Protein AF-A0A946YE45-F1 (afdb_monomer_lite)

Sequence (211 aa):
MSVSPLASMDYSRYFTLLREGLPVPAVFLVRDIVGNTLAESTGEGAAAADVCGSVCLNCPKTTAPGDRTLQVGEGADRICYSAPIYSNADEFTGTLSVVITSELASVAGPSVGQIERLLGSIVNLVEKELRLTVELDAVARELAGRYEELNLVYENSEDGISKDADCETHNRLVADYVDYLGVDMVAIVFPEQDRIFCATGDDDPIEEPYE

Foldseek 3Di:
DDDQLVLPDDCPVLVVLLLVLWPAWKKKFKAWLVGDTSDIDTHPPDDPDPPCPPQVVPFDNDPDQPPQDWTWGDDPFKIKTKGFAAEPVSHTTTIIIIMHTPVCCPPDGDDPVSSSVSRSVSSVVVNVVNVVVVVVVVVVVVVVVVVVVVVVVVVCVVVDPPVVVVLVVLLVVQVVCCVVVVHQKDKDDDPVVRDIHMDGDDDDDDDDDDD

Structure (mmCIF, N/CA/C/O backbone):
data_AF-A0A946YE45-F1
#
_entry.id   AF-A0A946YE45-F1
#
loop_
_atom_site.group_PDB
_atom_site.id
_atom_site.type_symbol
_atom_site.label_atom_id
_atom_site.label_alt_id
_atom_site.label_comp_id
_atom_site.label_asym_id
_atom_site.label_entity_id
_atom_site.label_seq_id
_atom_site.pdbx_PDB_ins_code
_atom_site.Cartn_x
_atom_site.Cartn_y
_atom_site.Cartn_z
_atom_site.occupancy
_atom_site.B_iso_or_equiv
_atom_site.auth_seq_id
_atom_site.auth_comp_id
_atom_site.auth_asym_id
_atom_site.auth_atom_id
_atom_site.pdbx_PDB_model_num
ATOM 1 N N . MET A 1 1 ? 15.682 14.665 4.499 1.00 43.53 1 MET A N 1
ATOM 2 C CA . MET A 1 1 ? 14.589 13.988 5.227 1.00 43.53 1 MET A CA 1
ATOM 3 C C . MET A 1 1 ? 13.940 13.054 4.225 1.00 43.53 1 MET A C 1
ATOM 5 O O . MET A 1 1 ? 13.502 13.558 3.199 1.00 43.53 1 MET A O 1
ATOM 9 N N . SER A 1 2 ? 13.999 11.733 4.421 1.00 52.25 2 SER A N 1
ATOM 10 C CA . SER A 1 2 ? 13.285 10.817 3.527 1.00 52.25 2 SER A CA 1
ATOM 11 C C . SER A 1 2 ? 11.787 11.009 3.750 1.00 52.25 2 SER A C 1
ATOM 13 O O . SER A 1 2 ? 11.315 11.039 4.886 1.00 52.25 2 SER A O 1
ATOM 15 N N . VAL A 1 3 ? 11.053 11.232 2.666 1.00 68.88 3 VAL A N 1
ATOM 16 C CA . VAL A 1 3 ? 9.592 11.245 2.701 1.00 68.88 3 VAL A CA 1
ATOM 17 C C . VAL A 1 3 ? 9.154 9.800 2.927 1.00 68.88 3 VAL A C 1
ATOM 19 O O . VAL A 1 3 ? 9.667 8.902 2.260 1.00 68.88 3 VAL A O 1
ATOM 22 N N . SER A 1 4 ? 8.267 9.560 3.897 1.00 78.88 4 SER A N 1
ATOM 23 C CA . SER A 1 4 ? 7.724 8.217 4.126 1.00 78.88 4 SER A CA 1
ATOM 24 C C . SER A 1 4 ? 7.060 7.718 2.835 1.00 78.88 4 SER A C 1
ATOM 26 O O . SER A 1 4 ? 6.251 8.461 2.277 1.00 78.88 4 SER A O 1
ATOM 28 N N . PRO A 1 5 ? 7.345 6.494 2.353 1.00 83.56 5 PRO A N 1
ATOM 29 C CA . PRO A 1 5 ? 6.741 5.974 1.121 1.00 83.56 5 PRO A CA 1
ATOM 30 C C . PRO A 1 5 ? 5.218 5.801 1.245 1.00 83.56 5 PRO A C 1
ATOM 32 O O . PRO A 1 5 ? 4.512 5.756 0.247 1.00 83.56 5 PRO A O 1
ATOM 35 N N . LEU A 1 6 ? 4.692 5.783 2.472 1.00 88.50 6 LEU A N 1
ATOM 36 C CA . LEU A 1 6 ? 3.259 5.825 2.747 1.00 88.50 6 LEU A CA 1
ATOM 37 C C . LEU A 1 6 ? 2.629 7.197 2.449 1.00 88.50 6 LEU A C 1
ATOM 39 O O . LEU A 1 6 ? 1.424 7.280 2.233 1.00 88.50 6 LEU A O 1
ATOM 43 N N . ALA A 1 7 ? 3.394 8.288 2.452 1.00 88.62 7 ALA A N 1
ATOM 44 C CA . ALA A 1 7 ? 2.839 9.636 2.310 1.00 88.62 7 ALA A CA 1
ATOM 45 C C . ALA A 1 7 ? 2.326 9.942 0.891 1.00 88.62 7 ALA A C 1
ATOM 47 O O . ALA A 1 7 ? 1.519 10.851 0.724 1.00 88.62 7 ALA A O 1
ATOM 48 N N . SER A 1 8 ? 2.788 9.209 -0.126 1.00 86.50 8 SER A N 1
ATOM 49 C CA . SER A 1 8 ? 2.377 9.391 -1.524 1.00 86.50 8 SER A CA 1
ATOM 50 C C . SER A 1 8 ? 1.148 8.568 -1.925 1.00 86.50 8 SER A C 1
ATOM 52 O O . SER A 1 8 ? 0.668 8.723 -3.046 1.00 86.50 8 SER A O 1
ATOM 54 N N . MET A 1 9 ? 0.639 7.696 -1.049 1.00 90.25 9 MET A N 1
ATOM 55 C CA . MET A 1 9 ? -0.487 6.808 -1.358 1.00 90.25 9 MET A CA 1
ATOM 56 C C . MET A 1 9 ? -1.851 7.480 -1.153 1.00 90.25 9 MET A C 1
ATOM 58 O O . MET A 1 9 ? -2.039 8.267 -0.225 1.00 90.25 9 MET A O 1
ATOM 62 N N . ASP A 1 10 ? -2.835 7.103 -1.975 1.00 92.00 10 ASP A N 1
ATOM 63 C CA . ASP A 1 10 ? -4.242 7.466 -1.769 1.00 92.00 10 ASP A CA 1
ATOM 64 C C . ASP A 1 10 ? -4.961 6.395 -0.935 1.00 92.00 10 ASP A C 1
ATOM 66 O O . ASP A 1 10 ? -5.201 5.270 -1.378 1.00 92.00 10 ASP A O 1
ATOM 70 N N . TYR A 1 11 ? -5.357 6.768 0.282 1.00 93.44 11 TYR A N 1
ATOM 71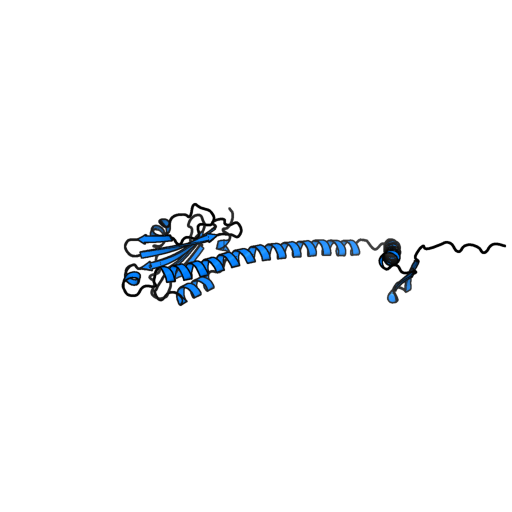 C CA . TYR A 1 11 ? -6.002 5.860 1.230 1.00 93.44 11 TYR A CA 1
ATOM 72 C C . TYR A 1 11 ? -7.518 5.747 1.082 1.00 93.44 11 TYR A C 1
ATOM 74 O O . TYR A 1 11 ? -8.144 4.924 1.756 1.00 93.44 11 TYR A O 1
ATOM 82 N N . SER A 1 12 ? -8.127 6.531 0.190 1.00 92.00 12 SER A N 1
ATOM 83 C CA . SER A 1 12 ? -9.585 6.640 0.076 1.00 92.00 12 SER A CA 1
ATOM 84 C C . SER A 1 12 ? -10.253 5.284 -0.164 1.00 92.00 12 SER A C 1
ATOM 86 O O . SER A 1 12 ? -11.267 4.963 0.454 1.00 92.00 12 SER A O 1
ATOM 88 N N . ARG A 1 13 ? -9.658 4.443 -1.018 1.00 93.56 13 ARG A N 1
ATOM 89 C CA . ARG A 1 13 ? -10.186 3.106 -1.340 1.00 93.56 13 ARG A CA 1
ATOM 90 C C . ARG A 1 13 ? -10.103 2.150 -0.152 1.00 93.56 13 ARG A C 1
ATOM 92 O O . ARG A 1 13 ? -11.052 1.416 0.110 1.00 93.56 13 ARG A O 1
ATOM 99 N N . TYR A 1 14 ? -8.999 2.188 0.587 1.00 94.19 14 TYR A N 1
ATOM 100 C CA . TYR A 1 14 ? -8.785 1.346 1.763 1.00 94.19 14 TYR A CA 1
ATOM 101 C C . TYR A 1 14 ? -9.732 1.707 2.902 1.00 94.19 14 TYR A C 1
ATOM 103 O O . TYR A 1 14 ? -10.305 0.822 3.535 1.00 94.19 14 TYR A O 1
ATOM 111 N N . PHE A 1 15 ? -9.961 3.002 3.119 1.00 93.00 15 PHE A N 1
ATOM 112 C CA . PHE A 1 15 ? -10.927 3.472 4.105 1.00 93.00 15 PHE A CA 1
ATOM 113 C C . PHE A 1 15 ? -12.366 3.118 3.731 1.00 93.00 15 PHE A C 1
ATOM 115 O O . PHE A 1 15 ? -13.136 2.748 4.614 1.00 93.00 15 PHE A O 1
ATOM 122 N N . THR A 1 16 ? -12.725 3.144 2.444 1.00 92.31 16 THR A N 1
ATOM 123 C CA . THR A 1 16 ? -14.031 2.645 1.986 1.00 92.31 16 THR A CA 1
ATOM 124 C C . THR A 1 16 ? -14.196 1.155 2.287 1.00 92.31 16 THR A C 1
ATOM 126 O O . THR A 1 16 ? -15.195 0.773 2.888 1.00 92.31 16 THR A O 1
ATOM 129 N N . LEU A 1 17 ? -13.195 0.323 1.975 1.00 93.00 17 LEU A N 1
ATOM 130 C CA . LEU A 1 17 ? -13.235 -1.114 2.280 1.00 93.00 17 LEU A CA 1
ATOM 131 C C . LEU A 1 17 ? -13.320 -1.396 3.788 1.00 93.00 17 LEU A C 1
ATOM 133 O O . LEU A 1 17 ? -14.067 -2.279 4.209 1.00 93.00 17 LEU A O 1
ATOM 137 N N . LEU A 1 18 ? -12.584 -0.640 4.611 1.00 91.38 18 LEU A N 1
ATOM 138 C CA . LEU A 1 18 ? -12.682 -0.732 6.070 1.00 91.38 18 LEU A CA 1
ATOM 139 C C . LEU A 1 18 ? -14.080 -0.358 6.563 1.00 91.38 18 LEU A C 1
ATOM 141 O O . LEU A 1 18 ? -14.639 -1.060 7.404 1.00 91.38 18 LEU A O 1
ATOM 145 N N . ARG A 1 19 ? -14.651 0.726 6.032 1.00 89.44 19 ARG A N 1
ATOM 146 C CA . ARG A 1 19 ? -15.981 1.214 6.406 1.00 89.44 19 ARG A CA 1
ATOM 147 C C . ARG A 1 19 ? -17.077 0.216 6.049 1.00 89.44 19 ARG A C 1
ATOM 149 O O . ARG A 1 19 ? -17.952 -0.026 6.867 1.00 89.44 19 ARG A O 1
ATOM 156 N N . GLU A 1 20 ? -17.024 -0.368 4.857 1.00 89.62 20 GLU A N 1
ATOM 157 C CA . GLU A 1 20 ? -18.005 -1.363 4.408 1.00 89.62 20 GLU A CA 1
ATOM 158 C C . GLU A 1 20 ? -17.845 -2.709 5.131 1.00 89.62 20 GLU A C 1
ATOM 160 O O . GLU A 1 20 ? -18.824 -3.420 5.354 1.00 89.62 20 GLU A O 1
ATOM 165 N N . GLY A 1 21 ? -16.617 -3.066 5.517 1.00 86.88 21 GLY A N 1
ATOM 166 C CA . GLY A 1 21 ? -16.315 -4.327 6.195 1.00 86.88 21 GLY A CA 1
ATOM 167 C C . GLY A 1 21 ? -16.577 -4.333 7.705 1.00 86.88 21 GLY A C 1
ATOM 168 O O . GLY A 1 21 ? -16.607 -5.413 8.309 1.00 86.88 21 GLY A O 1
ATOM 169 N N . LEU A 1 22 ? -16.757 -3.161 8.326 1.00 85.38 22 LEU A N 1
ATOM 170 C CA . LEU A 1 22 ? -16.987 -3.017 9.764 1.00 85.38 22 LEU A CA 1
ATOM 171 C C . LEU A 1 22 ? -18.443 -2.625 10.058 1.00 85.38 22 LEU A C 1
ATOM 173 O O . LEU A 1 22 ? -18.904 -1.583 9.606 1.00 85.38 22 LEU A O 1
ATOM 177 N N . PRO A 1 23 ? -19.167 -3.399 10.886 1.00 79.38 23 PRO A N 1
ATOM 178 C CA . PRO A 1 23 ? -20.566 -3.129 11.215 1.00 79.38 23 PRO A CA 1
ATOM 179 C C . PRO A 1 23 ? -20.745 -2.027 12.277 1.00 79.38 23 PRO A C 1
ATOM 181 O O . PRO A 1 23 ? -21.822 -1.903 12.854 1.00 79.38 23 PRO A O 1
ATOM 184 N N . VAL A 1 24 ? -19.695 -1.260 12.588 1.00 82.69 24 VAL A N 1
ATOM 185 C CA . VAL A 1 24 ? -19.693 -0.244 13.648 1.00 82.69 24 VAL A CA 1
ATOM 186 C C . VAL A 1 24 ? -18.993 1.033 13.182 1.00 82.69 24 VAL A C 1
ATOM 188 O O . VAL A 1 24 ? -18.007 0.950 12.444 1.00 82.69 24 VAL A O 1
ATOM 191 N N . PRO A 1 25 ? -19.445 2.212 13.646 1.00 84.50 25 PRO A N 1
ATOM 192 C CA . PRO A 1 25 ? -18.715 3.456 13.458 1.00 84.50 25 PRO A CA 1
ATOM 193 C C . PRO A 1 25 ? -17.287 3.353 14.003 1.00 84.50 25 PRO A C 1
ATOM 195 O O . PRO A 1 25 ? -17.075 2.995 15.163 1.00 84.50 25 PRO A O 1
ATOM 198 N N . ALA A 1 26 ? -16.308 3.680 13.163 1.00 85.94 26 ALA A N 1
ATOM 199 C CA . ALA A 1 26 ? -14.893 3.602 13.496 1.00 85.94 26 ALA A CA 1
ATOM 200 C C . ALA A 1 26 ? -14.116 4.782 12.902 1.00 85.94 26 ALA A C 1
ATOM 202 O O . ALA A 1 26 ? -14.553 5.409 11.935 1.00 8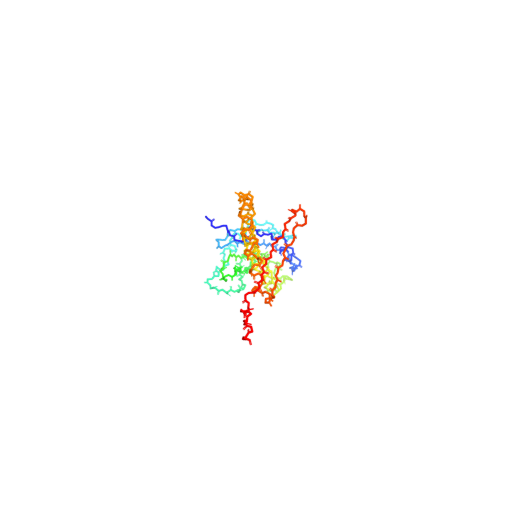5.94 26 ALA A O 1
ATOM 203 N N . VAL A 1 27 ? -12.956 5.072 13.482 1.00 88.38 27 VAL A N 1
ATOM 204 C CA . VAL A 1 27 ? -11.962 5.997 12.925 1.00 88.38 27 VAL A CA 1
ATOM 205 C C . VAL A 1 27 ? -10.816 5.180 12.345 1.00 88.38 27 VAL A C 1
ATOM 207 O O . VAL A 1 27 ? -10.324 4.252 12.986 1.00 88.38 27 VAL A O 1
ATOM 210 N N . PHE A 1 28 ? -10.399 5.522 11.134 1.00 90.00 28 PHE A N 1
ATOM 211 C CA . PHE A 1 28 ? -9.328 4.870 10.392 1.00 90.00 28 PHE A CA 1
ATOM 212 C C . PHE A 1 28 ? -8.136 5.805 10.292 1.00 90.00 28 PHE A C 1
ATOM 214 O O . PHE A 1 28 ? -8.301 6.981 9.972 1.00 90.00 28 PHE A O 1
ATOM 221 N N . LEU A 1 29 ? -6.942 5.287 10.558 1.00 89.75 29 LEU A N 1
ATOM 222 C CA . LEU A 1 29 ? -5.719 6.079 10.604 1.00 89.75 29 LEU A CA 1
ATOM 223 C C . LEU A 1 29 ? -4.574 5.341 9.941 1.00 89.75 29 LEU A C 1
ATOM 225 O O . LEU A 1 29 ? -4.377 4.154 10.187 1.00 89.75 29 LEU A O 1
ATOM 229 N N . VAL A 1 30 ? -3.767 6.076 9.189 1.00 90.75 30 VAL A N 1
ATOM 230 C CA . VAL A 1 30 ? -2.456 5.615 8.737 1.00 90.75 30 VAL A CA 1
ATOM 231 C C . VAL A 1 30 ? -1.397 6.511 9.338 1.00 90.75 30 VAL A C 1
ATOM 233 O O . VAL A 1 30 ? -1.504 7.737 9.271 1.00 90.75 30 VAL A O 1
ATOM 236 N N . ARG A 1 31 ? -0.377 5.901 9.939 1.00 88.50 31 ARG A N 1
ATOM 237 C CA . ARG A 1 31 ? 0.734 6.610 10.574 1.00 88.50 31 ARG A CA 1
ATOM 238 C C . ARG A 1 31 ? 2.073 6.150 10.036 1.00 88.50 31 ARG A C 1
ATOM 240 O O . ARG A 1 31 ? 2.230 4.977 9.704 1.00 88.50 31 ARG A O 1
ATOM 247 N N . ASP A 1 32 ? 3.030 7.068 9.987 1.00 87.56 32 ASP A N 1
ATOM 248 C CA . ASP A 1 32 ? 4.417 6.756 9.649 1.00 87.56 32 ASP A CA 1
ATOM 249 C C . ASP A 1 32 ? 5.160 6.052 10.803 1.00 87.56 32 ASP A C 1
ATOM 251 O O . ASP A 1 32 ? 4.628 5.850 11.898 1.00 87.56 32 ASP A O 1
ATOM 255 N N . ILE A 1 33 ? 6.422 5.696 10.555 1.00 84.25 33 ILE A N 1
ATOM 256 C CA . ILE A 1 33 ? 7.328 5.070 11.529 1.00 84.25 33 ILE A CA 1
ATOM 257 C C . ILE A 1 33 ? 7.562 5.909 12.801 1.00 84.25 33 ILE A C 1
ATOM 259 O O . ILE A 1 33 ? 7.853 5.369 13.872 1.00 84.25 33 ILE A O 1
ATOM 263 N N . VAL A 1 34 ? 7.438 7.235 12.704 1.00 81.12 34 VAL A N 1
ATOM 264 C CA . VAL A 1 34 ? 7.644 8.172 13.819 1.00 81.12 34 VAL A CA 1
ATOM 265 C C . VAL A 1 34 ? 6.360 8.323 14.645 1.00 81.12 34 VAL A C 1
ATOM 267 O O . VAL A 1 34 ? 6.425 8.625 15.839 1.00 81.12 34 VAL A O 1
ATOM 270 N N . GLY A 1 35 ? 5.209 8.015 14.045 1.00 77.44 35 GLY A N 1
ATOM 271 C CA . GLY A 1 35 ? 3.876 8.096 14.630 1.00 77.44 35 GLY A CA 1
ATOM 272 C C . GLY A 1 35 ? 3.046 9.275 14.120 1.00 77.44 35 GLY A C 1
ATOM 273 O O . GLY A 1 35 ? 1.978 9.522 14.678 1.00 77.44 35 GLY A O 1
ATOM 274 N N . ASN A 1 36 ? 3.500 9.995 13.089 1.00 83.25 36 ASN A N 1
ATOM 275 C CA . ASN A 1 36 ? 2.730 11.081 12.484 1.00 83.25 36 ASN A CA 1
ATOM 276 C C . ASN A 1 36 ? 1.574 10.511 11.667 1.00 83.25 36 ASN A C 1
ATOM 278 O O . ASN A 1 36 ? 1.762 9.566 10.901 1.00 83.25 36 ASN A O 1
ATOM 282 N N . THR A 1 37 ? 0.392 11.111 11.786 1.00 86.44 37 THR A N 1
ATOM 283 C CA . THR A 1 37 ? -0.764 10.762 10.954 1.00 86.44 37 THR A CA 1
ATOM 284 C C . THR A 1 37 ? -0.535 11.225 9.520 1.00 86.44 37 THR A C 1
ATOM 286 O O . THR A 1 37 ? -0.372 12.415 9.264 1.00 86.44 37 THR A O 1
ATOM 289 N N . LEU A 1 38 ? -0.531 10.270 8.593 1.00 88.44 38 LEU A N 1
ATOM 290 C CA . LEU A 1 38 ? -0.437 10.504 7.153 1.00 88.44 38 LEU A CA 1
ATOM 291 C C . LEU A 1 38 ? -1.821 10.606 6.510 1.00 88.44 38 LEU A C 1
ATOM 293 O O . LEU A 1 38 ? -2.009 11.374 5.573 1.00 88.44 38 LEU A O 1
ATOM 297 N N . ALA A 1 39 ? -2.787 9.839 7.019 1.00 89.38 39 ALA A N 1
ATOM 298 C CA . ALA A 1 39 ? -4.161 9.858 6.542 1.00 89.38 39 ALA A CA 1
ATOM 299 C C . ALA A 1 39 ? -5.139 9.496 7.661 1.00 89.38 39 ALA A C 1
ATOM 301 O O . ALA A 1 39 ? -4.836 8.665 8.520 1.00 89.38 39 ALA A O 1
ATOM 302 N N . GLU A 1 40 ? -6.323 10.099 7.618 1.00 89.38 40 GLU A N 1
ATOM 303 C CA . GLU A 1 40 ? -7.413 9.857 8.560 1.00 89.38 40 GLU A CA 1
ATOM 304 C C . GLU A 1 40 ? -8.749 9.812 7.818 1.00 89.38 40 GLU A C 1
ATOM 306 O O . GLU A 1 40 ? -8.989 10.584 6.888 1.00 89.38 40 GLU A O 1
ATOM 311 N N . SER A 1 41 ? -9.638 8.917 8.243 1.00 88.06 41 SER A N 1
ATOM 312 C CA . SER A 1 41 ? -11.032 8.928 7.821 1.00 88.06 41 SER A CA 1
ATOM 313 C C . SER A 1 41 ? -11.949 8.481 8.946 1.00 88.06 41 SER A C 1
ATOM 315 O O . SER A 1 41 ? -11.687 7.504 9.643 1.00 88.06 41 SER A O 1
ATOM 317 N N . THR A 1 42 ? -13.060 9.182 9.104 1.00 84.38 42 THR A N 1
ATOM 318 C CA . THR A 1 42 ? -14.124 8.848 10.046 1.00 84.38 42 THR A CA 1
ATOM 319 C C . THR A 1 42 ? -15.242 8.091 9.332 1.00 84.38 42 THR A C 1
ATOM 321 O O . THR A 1 42 ? -15.666 8.437 8.226 1.00 84.38 42 THR A O 1
ATOM 324 N N . GLY A 1 43 ? -15.709 7.005 9.946 1.00 72.38 43 GLY A N 1
ATOM 325 C CA . GLY A 1 43 ? -16.956 6.344 9.577 1.00 72.38 43 GLY A CA 1
ATOM 326 C C . GLY A 1 43 ? -18.165 7.197 9.962 1.00 72.38 43 GLY A C 1
ATOM 327 O O . GLY A 1 43 ? -18.098 8.002 10.893 1.00 72.38 43 GLY A O 1
ATOM 328 N N . GLU A 1 44 ? -19.280 7.027 9.254 1.00 66.06 44 GLU A N 1
ATOM 329 C CA . GLU A 1 44 ? -20.526 7.719 9.592 1.00 66.06 44 GLU A CA 1
ATOM 330 C C . GLU A 1 44 ? -20.946 7.404 11.035 1.00 66.06 44 GLU A C 1
ATOM 332 O O . GLU A 1 44 ? -20.961 6.249 11.458 1.00 66.06 44 GLU A O 1
ATOM 337 N N . GLY A 1 45 ? -21.246 8.448 11.813 1.00 56.50 45 GLY A N 1
ATOM 338 C CA . GLY A 1 45 ? -21.605 8.320 13.228 1.00 56.50 45 GLY A CA 1
ATOM 339 C C . GLY A 1 45 ? -20.422 8.163 14.192 1.00 56.50 45 GLY A C 1
ATOM 340 O O . GLY A 1 45 ? -20.642 8.146 15.402 1.00 56.50 45 GLY A O 1
ATOM 341 N N . ALA A 1 46 ? -19.177 8.095 13.706 1.00 61.22 46 ALA A N 1
ATOM 342 C CA . ALA A 1 46 ? -18.004 8.175 14.570 1.00 61.22 46 ALA A CA 1
ATOM 343 C C . ALA A 1 46 ? -17.760 9.640 14.953 1.00 61.22 46 ALA A C 1
ATOM 345 O O . ALA A 1 46 ? -17.705 10.519 14.090 1.00 61.22 46 ALA A O 1
ATOM 346 N N . ALA A 1 47 ? -17.592 9.922 16.246 1.00 58.78 47 ALA A N 1
ATOM 347 C CA . ALA A 1 47 ? -17.143 11.239 16.675 1.00 58.78 47 ALA A CA 1
ATOM 348 C C . ALA A 1 47 ? -15.728 11.475 16.121 1.00 58.78 47 ALA A C 1
ATOM 350 O O . ALA A 1 47 ? -14.787 10.790 16.528 1.00 58.78 47 ALA A O 1
ATOM 351 N N . ALA A 1 48 ? -15.592 12.425 15.187 1.00 51.28 48 ALA A N 1
ATOM 352 C CA . ALA A 1 48 ? -14.298 12.897 14.709 1.00 51.28 48 ALA A CA 1
ATOM 353 C C . ALA A 1 48 ? -13.512 13.398 15.915 1.00 51.28 48 ALA A C 1
ATOM 355 O O . ALA A 1 48 ? -13.982 14.266 16.652 1.00 51.28 48 ALA A O 1
ATOM 356 N N . ALA A 1 49 ? -12.375 12.775 16.185 1.00 46.81 49 ALA A N 1
ATOM 357 C CA . ALA A 1 49 ? -11.734 12.934 17.466 1.00 46.81 49 ALA A CA 1
ATOM 358 C C . ALA A 1 49 ? -10.301 13.402 17.294 1.00 46.81 49 ALA A C 1
ATOM 360 O O . ALA A 1 49 ? -9.433 12.640 16.880 1.00 46.81 49 ALA A O 1
ATOM 361 N N . ASP A 1 50 ? -10.078 14.604 17.808 1.00 47.62 50 ASP A N 1
ATOM 362 C CA . ASP A 1 50 ? -8.824 15.228 18.247 1.00 47.62 50 ASP A CA 1
ATOM 363 C C . ASP A 1 50 ? -8.057 14.386 19.315 1.00 47.62 50 ASP A C 1
ATOM 365 O O . ASP A 1 50 ? -7.382 14.903 20.197 1.00 47.62 50 ASP A O 1
ATOM 369 N N . VAL A 1 51 ? -8.234 13.055 19.328 1.00 48.84 51 VAL A N 1
ATOM 370 C CA . VAL A 1 51 ? -8.018 12.161 20.488 1.00 48.84 51 VAL A CA 1
ATOM 371 C C . VAL A 1 51 ? -7.245 10.885 20.122 1.00 48.84 51 VAL A C 1
ATOM 373 O O . VAL A 1 51 ? -6.947 10.065 20.988 1.00 48.84 51 VAL A O 1
ATOM 376 N N . CYS A 1 52 ? -6.838 10.691 18.867 1.00 50.50 52 CYS A N 1
ATOM 377 C CA . CYS A 1 52 ? -6.072 9.496 18.492 1.00 50.50 52 CYS A CA 1
ATOM 378 C C . CYS A 1 52 ? -4.576 9.542 18.829 1.00 50.50 52 CYS A C 1
ATOM 380 O O . CYS A 1 52 ? -3.864 8.577 18.566 1.00 50.50 52 CYS A O 1
ATOM 382 N N . GLY A 1 53 ? -4.103 10.607 19.481 1.00 52.91 53 GLY A N 1
ATOM 383 C CA . GLY A 1 53 ? -2.740 10.667 20.002 1.00 52.91 53 GLY A CA 1
ATOM 384 C C . GLY A 1 53 ? -2.478 9.589 21.059 1.00 52.91 53 GLY A C 1
ATOM 385 O O . GLY A 1 53 ? -1.645 8.718 20.857 1.00 52.91 53 GLY A O 1
ATOM 386 N N . SER A 1 54 ? -3.193 9.592 22.187 1.00 55.44 54 SER A N 1
ATOM 387 C CA . SER A 1 54 ? -2.772 8.832 23.380 1.00 55.44 54 SER A CA 1
ATOM 388 C C . SER A 1 54 ? -3.011 7.317 23.315 1.00 55.44 54 SER A C 1
ATOM 390 O O . SER A 1 54 ? -2.133 6.551 23.704 1.00 55.44 54 SER A O 1
ATOM 392 N N . VAL A 1 55 ? -4.162 6.858 22.810 1.00 56.91 55 VAL A N 1
ATOM 393 C CA . VAL A 1 55 ? -4.487 5.414 22.753 1.00 56.91 55 VAL A CA 1
ATOM 394 C C . VAL A 1 55 ? -3.626 4.706 21.708 1.00 56.91 55 VAL A C 1
ATOM 396 O O . VAL A 1 55 ? -3.111 3.613 21.935 1.00 56.91 55 VAL A O 1
ATOM 399 N N . CYS A 1 56 ? -3.416 5.360 20.570 1.00 58.31 56 CYS A N 1
ATOM 400 C CA . CYS A 1 56 ? -2.666 4.790 19.468 1.00 58.31 56 CYS A CA 1
ATOM 401 C C . CYS A 1 56 ? -1.140 4.908 19.677 1.00 58.31 56 CYS A C 1
ATOM 403 O O . CYS A 1 56 ? -0.398 4.151 19.050 1.00 58.31 56 CYS A O 1
ATOM 405 N N . LEU A 1 57 ? -0.656 5.821 20.537 1.00 57.66 57 LEU A N 1
ATOM 406 C CA . LEU A 1 57 ? 0.745 5.883 21.003 1.00 57.66 57 LEU A CA 1
ATOM 407 C C . LEU A 1 57 ? 1.120 4.700 21.909 1.00 57.66 57 LEU A C 1
ATOM 409 O O . LEU A 1 57 ? 2.288 4.325 21.959 1.00 57.66 57 LEU A O 1
ATOM 413 N N . ASN A 1 58 ? 0.137 4.109 22.595 1.00 55.19 58 ASN A N 1
ATOM 414 C CA . ASN A 1 58 ? 0.330 2.936 23.450 1.00 55.19 58 ASN A CA 1
ATOM 415 C C . ASN A 1 58 ? 0.308 1.608 22.674 1.00 55.19 58 ASN A C 1
ATOM 417 O O . ASN A 1 58 ? 0.511 0.555 23.276 1.00 55.19 58 ASN A O 1
ATOM 421 N N . CYS A 1 59 ? 0.069 1.629 21.357 1.00 55.66 59 CYS A N 1
ATOM 422 C CA . CYS A 1 59 ? 0.250 0.434 20.535 1.00 55.66 59 CYS A CA 1
ATOM 423 C C . CYS A 1 59 ? 1.756 0.118 20.458 1.00 55.66 59 CYS A C 1
ATOM 425 O O . CYS A 1 59 ? 2.534 1.017 20.118 1.00 55.66 59 CYS A O 1
ATOM 427 N N . PRO A 1 60 ? 2.191 -1.104 20.818 1.00 51.78 60 PRO A N 1
ATOM 428 C CA . PRO A 1 60 ? 3.605 -1.448 20.861 1.00 51.78 60 PRO A CA 1
ATOM 429 C C . PRO A 1 60 ? 4.275 -1.156 19.516 1.00 51.78 60 PRO A C 1
ATOM 431 O O . PRO A 1 60 ? 3.837 -1.604 18.473 1.00 51.78 60 PRO A O 1
ATOM 434 N N . LYS A 1 61 ? 5.376 -0.411 19.483 1.00 60.00 61 LYS A N 1
ATOM 435 C CA . LYS A 1 61 ? 6.132 -0.293 18.228 1.00 60.00 61 LYS A CA 1
ATOM 436 C C . LYS A 1 61 ? 6.709 -1.678 17.937 1.00 60.00 61 LYS A C 1
ATOM 438 O O . LYS A 1 61 ? 7.448 -2.195 18.772 1.00 60.00 61 LYS A O 1
ATOM 443 N N . THR A 1 62 ? 6.315 -2.315 16.837 1.00 56.12 62 THR A N 1
ATOM 444 C CA . THR A 1 62 ? 6.844 -3.626 16.445 1.00 56.12 62 THR A CA 1
ATOM 445 C C . THR A 1 62 ? 8.365 -3.536 16.376 1.00 56.12 62 THR A C 1
ATOM 447 O O . THR A 1 62 ? 8.912 -2.685 15.678 1.00 56.12 62 THR A O 1
ATOM 450 N N . THR A 1 63 ? 9.057 -4.372 17.147 1.00 53.00 63 THR A N 1
ATOM 451 C CA . THR A 1 63 ? 10.526 -4.359 17.256 1.00 53.00 63 THR A CA 1
ATOM 452 C C . THR A 1 63 ? 11.192 -5.504 16.497 1.00 53.00 63 THR A C 1
ATOM 454 O O . THR A 1 63 ? 12.407 -5.466 16.310 1.00 53.00 63 THR A O 1
ATOM 457 N N . ALA A 1 64 ? 10.427 -6.498 16.032 1.00 63.44 64 ALA A N 1
ATOM 458 C CA . ALA A 1 64 ? 10.940 -7.627 15.262 1.00 63.44 64 ALA A CA 1
ATOM 459 C C . ALA A 1 64 ? 10.579 -7.505 13.762 1.00 63.44 64 ALA A C 1
ATOM 461 O O . ALA A 1 64 ? 9.420 -7.226 13.432 1.00 63.44 64 ALA A O 1
ATOM 462 N N . PRO A 1 65 ? 11.539 -7.722 12.842 1.00 62.81 65 PRO A N 1
ATOM 463 C CA . PRO A 1 65 ? 11.259 -7.826 11.410 1.00 62.81 65 PRO A CA 1
ATOM 464 C C . PRO A 1 65 ? 10.254 -8.950 11.140 1.00 62.81 65 PRO A C 1
ATOM 466 O O . PRO A 1 65 ? 10.400 -10.049 11.675 1.00 62.81 65 PRO A O 1
ATOM 469 N N . GLY A 1 66 ? 9.235 -8.678 10.323 1.00 64.12 66 GLY A N 1
ATOM 470 C CA . GLY A 1 66 ? 8.222 -9.670 9.947 1.00 64.12 66 GLY A CA 1
ATOM 471 C C . GLY A 1 66 ? 7.175 -10.003 11.018 1.00 64.12 66 GLY A C 1
ATOM 472 O O . GLY A 1 66 ? 6.328 -10.864 10.774 1.00 64.12 66 GLY A O 1
ATOM 473 N N . ASP A 1 67 ? 7.178 -9.335 12.177 1.00 74.00 67 ASP A N 1
ATOM 474 C CA . ASP A 1 67 ? 6.098 -9.472 13.158 1.00 74.00 67 ASP A CA 1
ATOM 475 C C . ASP A 1 67 ? 4.830 -8.760 12.665 1.00 74.00 67 ASP A C 1
ATOM 477 O O . ASP A 1 67 ? 4.638 -7.562 12.841 1.00 74.00 67 ASP A O 1
ATOM 481 N N . ARG A 1 68 ? 3.950 -9.515 12.007 1.00 75.62 68 ARG A N 1
ATOM 482 C CA . ARG A 1 68 ? 2.680 -9.017 11.452 1.00 75.62 68 ARG A CA 1
ATOM 483 C C . ARG A 1 68 ? 1.521 -9.098 12.449 1.00 75.62 68 ARG A C 1
ATOM 485 O O . ARG A 1 68 ? 0.361 -9.012 12.046 1.00 75.62 68 ARG A O 1
ATOM 492 N N . THR A 1 69 ? 1.813 -9.307 13.732 1.00 79.88 69 THR A N 1
ATOM 493 C CA . THR A 1 69 ? 0.780 -9.507 14.750 1.00 79.88 69 THR A CA 1
ATOM 494 C C . THR A 1 69 ? -0.050 -8.238 14.930 1.00 79.88 69 THR A C 1
ATOM 496 O O . THR A 1 69 ? 0.489 -7.140 15.086 1.00 79.88 69 THR A O 1
ATOM 499 N N . LEU A 1 70 ? -1.378 -8.390 14.926 1.00 82.88 70 LEU A N 1
ATOM 500 C CA . LEU A 1 70 ? -2.287 -7.298 15.254 1.00 82.88 70 LEU A CA 1
ATOM 501 C C . LEU A 1 70 ? -2.072 -6.871 16.704 1.00 82.88 70 LEU A C 1
ATOM 503 O O . LEU A 1 70 ? -2.036 -7.687 17.624 1.00 82.88 70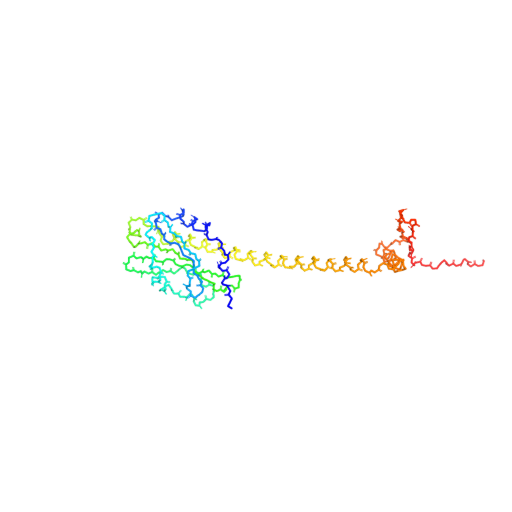 LEU A O 1
ATOM 507 N N . GLN A 1 71 ? -1.995 -5.570 16.911 1.00 83.38 71 GLN A N 1
ATOM 508 C CA . GLN A 1 71 ? -1.828 -4.980 18.222 1.00 83.38 71 GLN A CA 1
ATOM 509 C C . GLN A 1 71 ? -3.127 -4.356 18.687 1.00 83.38 71 GLN A C 1
ATOM 511 O O . GLN A 1 71 ? -3.807 -3.671 17.922 1.00 83.38 71 GLN A O 1
ATOM 516 N N . VAL A 1 72 ? -3.443 -4.554 19.961 1.00 83.50 72 VAL A N 1
ATOM 517 C CA . VAL A 1 72 ? -4.649 -4.006 20.575 1.00 83.50 72 VAL A CA 1
ATOM 518 C C . VAL A 1 72 ? -4.239 -3.085 21.715 1.00 83.50 72 VAL A C 1
ATOM 520 O O . VAL A 1 72 ? -3.527 -3.494 22.629 1.00 83.50 72 VAL A O 1
ATOM 523 N N . GLY A 1 73 ? -4.663 -1.828 21.633 1.00 77.62 73 GLY A N 1
ATOM 524 C CA . GLY A 1 73 ? -4.520 -0.836 22.690 1.00 77.62 73 GLY A CA 1
ATOM 525 C C . GLY A 1 73 ? -5.885 -0.494 23.270 1.00 77.62 73 GLY A C 1
ATOM 526 O O . GLY A 1 73 ? -6.762 -0.024 22.546 1.00 77.62 73 GLY A O 1
ATOM 527 N N . GLU A 1 74 ? -6.062 -0.701 24.570 1.00 76.88 74 GLU A N 1
ATOM 528 C CA . GLU A 1 74 ? -7.284 -0.335 25.287 1.00 76.88 74 GLU A CA 1
ATOM 529 C C . GLU A 1 74 ? -7.089 0.999 26.017 1.00 76.88 74 GLU A C 1
ATOM 531 O O . GLU A 1 74 ? -6.146 1.192 26.786 1.00 76.88 74 GLU A O 1
ATOM 536 N N . GLY A 1 75 ? -7.981 1.947 25.745 1.00 72.12 75 GLY A N 1
ATOM 537 C CA . GLY A 1 75 ? -8.141 3.193 26.482 1.00 72.12 75 GLY A CA 1
ATOM 538 C C . GLY A 1 75 ? -9.434 3.189 27.298 1.00 72.12 75 GLY A C 1
ATOM 539 O O . GLY A 1 75 ? -10.244 2.272 27.203 1.00 72.12 75 GLY A O 1
ATOM 540 N N . ALA A 1 76 ? -9.656 4.253 28.074 1.00 70.00 76 ALA A N 1
ATOM 541 C CA . ALA A 1 76 ? -10.794 4.346 28.997 1.00 70.00 76 ALA A CA 1
ATOM 542 C C . ALA A 1 76 ? -12.176 4.172 28.328 1.00 70.00 76 ALA A C 1
ATOM 544 O O . ALA A 1 76 ? -13.088 3.661 28.965 1.00 70.00 76 ALA A O 1
ATOM 545 N N . ASP A 1 77 ? -12.322 4.575 27.062 1.00 79.81 77 ASP A N 1
ATOM 546 C CA . ASP A 1 77 ? -13.584 4.499 26.305 1.00 79.81 77 ASP A CA 1
ATOM 547 C C . ASP A 1 77 ? -13.374 4.095 24.830 1.00 79.81 77 ASP A C 1
ATOM 549 O O . ASP A 1 77 ? -14.240 4.237 23.967 1.00 79.81 77 ASP A O 1
ATOM 553 N N . ARG A 1 78 ? -12.166 3.639 24.484 1.00 81.56 78 ARG A N 1
ATOM 554 C CA . ARG A 1 78 ? -11.809 3.332 23.095 1.00 81.56 78 ARG A CA 1
ATOM 555 C C . ARG A 1 78 ? -10.894 2.134 23.012 1.00 81.56 78 ARG A C 1
ATOM 557 O O . ARG A 1 78 ? -9.990 1.991 23.827 1.00 81.56 78 ARG A O 1
ATOM 564 N N . ILE A 1 79 ? -11.073 1.351 21.959 1.00 83.69 79 ILE A N 1
ATOM 565 C CA . ILE A 1 79 ? -10.201 0.239 21.604 1.00 83.69 79 ILE A CA 1
ATOM 566 C C . ILE A 1 79 ? -9.565 0.562 20.255 1.00 83.69 79 ILE A C 1
ATOM 568 O O . ILE A 1 79 ? -10.257 0.909 19.296 1.00 83.69 79 ILE A O 1
ATOM 572 N N . CYS A 1 80 ? -8.240 0.476 20.195 1.00 86.31 80 CYS A N 1
ATOM 573 C CA . CYS A 1 80 ? -7.449 0.675 18.991 1.00 86.31 80 CYS A CA 1
ATOM 574 C C . CYS A 1 80 ? -6.874 -0.660 18.529 1.00 86.31 80 CYS A C 1
ATOM 576 O O . CYS A 1 80 ? -6.117 -1.292 19.260 1.00 86.31 80 CYS A O 1
ATOM 578 N N . TYR A 1 81 ? -7.171 -1.039 17.293 1.00 87.69 81 TYR A N 1
ATOM 579 C CA . TYR A 1 81 ? -6.575 -2.178 16.607 1.00 87.69 81 TYR A CA 1
ATOM 580 C C . TYR A 1 81 ? -5.570 -1.646 15.596 1.00 87.69 81 TYR A C 1
ATOM 582 O O . TYR A 1 81 ? -5.950 -0.874 14.721 1.00 87.69 81 TYR A O 1
ATOM 590 N N . SER A 1 82 ? -4.304 -2.025 15.714 1.00 88.25 82 SER A N 1
ATOM 591 C CA . SER A 1 82 ? -3.228 -1.548 14.844 1.00 88.25 82 SER A CA 1
ATOM 592 C C . SER A 1 82 ? -2.531 -2.717 14.175 1.00 88.25 82 SER A C 1
ATOM 594 O O . SER A 1 82 ? -2.091 -3.646 14.847 1.00 88.25 82 SER A O 1
ATOM 596 N N . ALA A 1 83 ? -2.404 -2.652 12.856 1.00 90.12 83 ALA A N 1
ATOM 597 C CA . ALA A 1 83 ? -1.622 -3.589 12.070 1.00 90.12 83 ALA A CA 1
ATOM 598 C C . ALA A 1 83 ? -0.380 -2.870 11.505 1.00 90.12 83 ALA A C 1
ATOM 600 O O . ALA A 1 83 ? -0.511 -1.773 10.945 1.00 90.12 83 ALA A O 1
ATOM 601 N N . PRO A 1 84 ? 0.825 -3.441 11.674 1.00 90.44 84 PRO A N 1
ATOM 602 C CA . PRO A 1 84 ? 2.045 -2.882 11.105 1.00 90.44 84 PRO A CA 1
ATOM 603 C C . PRO A 1 84 ? 2.057 -3.038 9.582 1.00 90.44 84 PRO A C 1
ATOM 605 O O . PRO A 1 84 ? 1.578 -4.037 9.057 1.00 90.44 84 PRO A O 1
ATOM 608 N N . ILE A 1 85 ? 2.615 -2.047 8.890 1.00 90.69 85 ILE A N 1
ATOM 609 C CA . ILE A 1 85 ? 2.809 -2.041 7.439 1.00 90.69 85 ILE A CA 1
ATOM 610 C C . ILE A 1 85 ? 4.306 -2.142 7.167 1.00 90.69 85 ILE A C 1
ATOM 612 O O . ILE A 1 85 ? 5.088 -1.324 7.671 1.00 90.69 85 ILE A O 1
ATOM 616 N N . TYR A 1 86 ? 4.693 -3.113 6.349 1.00 88.12 86 TYR A N 1
ATOM 617 C CA . TYR A 1 86 ? 6.073 -3.344 5.948 1.00 88.12 86 TYR A CA 1
ATOM 618 C C . TYR A 1 86 ? 6.305 -2.996 4.475 1.00 88.12 86 TYR A C 1
ATOM 620 O O . TYR A 1 86 ? 5.424 -3.124 3.626 1.00 88.12 86 TYR A O 1
ATOM 628 N N . SER A 1 87 ? 7.516 -2.546 4.163 1.00 85.44 87 SER A N 1
ATOM 629 C CA . SER A 1 87 ? 7.966 -2.385 2.783 1.00 85.44 87 SER A CA 1
ATOM 630 C C . SER A 1 87 ? 8.379 -3.735 2.183 1.00 85.44 87 SER A C 1
ATOM 632 O O . SER A 1 87 ? 8.431 -4.760 2.862 1.00 85.44 87 SER A O 1
ATOM 634 N N . ASN A 1 88 ? 8.765 -3.728 0.906 1.00 79.00 88 ASN A N 1
ATOM 635 C CA . ASN A 1 88 ? 9.303 -4.901 0.204 1.00 79.00 88 ASN A CA 1
ATOM 636 C C . ASN A 1 88 ? 10.525 -5.544 0.870 1.00 79.00 88 ASN A C 1
ATOM 638 O O . ASN A 1 88 ? 10.823 -6.700 0.586 1.00 79.00 88 ASN A O 1
ATOM 642 N N . ALA A 1 89 ? 11.256 -4.790 1.691 1.00 77.00 89 ALA A N 1
ATOM 643 C CA . ALA A 1 89 ? 12.445 -5.260 2.393 1.00 77.00 89 ALA A CA 1
ATOM 644 C C . ALA A 1 89 ? 12.124 -5.813 3.795 1.00 77.00 89 ALA A C 1
ATOM 646 O O . ALA A 1 89 ? 13.029 -5.929 4.618 1.00 77.00 89 ALA A O 1
ATOM 647 N N . ASP A 1 90 ? 10.843 -6.080 4.090 1.00 81.19 90 ASP A N 1
ATOM 648 C CA . ASP A 1 90 ? 10.336 -6.370 5.438 1.00 81.19 90 ASP A CA 1
ATOM 649 C C . ASP A 1 90 ? 10.737 -5.290 6.464 1.00 81.19 90 ASP A C 1
ATOM 651 O O . ASP A 1 90 ? 10.861 -5.536 7.668 1.00 81.19 90 ASP A O 1
ATOM 655 N N . GLU A 1 91 ? 10.913 -4.054 5.988 1.00 85.50 91 GLU A N 1
ATOM 656 C CA . GLU A 1 91 ? 11.210 -2.895 6.820 1.00 85.50 91 GLU A CA 1
ATOM 657 C C . GLU A 1 91 ? 9.905 -2.255 7.292 1.00 85.50 91 GLU A C 1
ATOM 659 O O . GLU A 1 91 ? 9.029 -1.907 6.495 1.00 85.50 91 GLU A O 1
ATOM 664 N N . PHE A 1 92 ? 9.769 -2.088 8.606 1.00 86.38 92 PHE A N 1
ATOM 665 C CA . PHE A 1 92 ? 8.604 -1.442 9.194 1.00 86.38 92 PHE A CA 1
ATOM 666 C C . PHE A 1 92 ? 8.495 0.005 8.702 1.00 86.38 92 PHE A C 1
ATOM 668 O O . PHE A 1 92 ? 9.400 0.810 8.899 1.00 86.38 92 PHE A O 1
ATOM 675 N N . THR A 1 93 ? 7.376 0.333 8.064 1.00 88.00 93 THR A N 1
ATOM 676 C CA . THR A 1 93 ? 7.175 1.619 7.382 1.00 88.00 93 THR A CA 1
ATOM 677 C C . THR A 1 93 ? 6.130 2.487 8.087 1.00 88.00 93 THR A C 1
ATOM 679 O O . THR A 1 93 ? 6.189 3.719 8.039 1.00 88.00 93 THR A O 1
ATOM 682 N N . GLY A 1 94 ? 5.177 1.860 8.776 1.00 89.25 94 GLY A N 1
ATOM 683 C CA . GLY A 1 94 ? 4.102 2.562 9.463 1.00 89.25 94 GLY A CA 1
ATOM 684 C C . GLY A 1 94 ? 3.033 1.627 10.009 1.00 89.25 94 GLY A C 1
ATOM 685 O O . GLY A 1 94 ? 3.224 0.417 10.083 1.00 89.25 94 GLY A O 1
ATOM 686 N N . THR A 1 95 ? 1.892 2.185 10.401 1.00 90.44 95 THR A N 1
ATOM 687 C CA . THR A 1 95 ? 0.761 1.415 10.946 1.00 90.44 95 THR A CA 1
ATOM 688 C C . THR A 1 95 ? -0.556 1.843 10.322 1.00 90.44 95 THR A C 1
ATOM 690 O O . THR A 1 95 ? -0.780 3.033 10.100 1.00 90.44 95 THR A O 1
ATOM 693 N N . LEU A 1 96 ? -1.437 0.870 10.090 1.00 92.19 96 LEU A N 1
ATOM 694 C CA . LEU A 1 96 ? -2.859 1.084 9.836 1.00 92.19 96 LEU A CA 1
ATOM 695 C C . LEU A 1 96 ? -3.616 0.787 11.129 1.00 92.19 96 LEU A C 1
ATOM 697 O O . LEU A 1 96 ? -3.487 -0.305 11.682 1.00 92.19 96 LEU A O 1
ATOM 701 N N . SER A 1 97 ? -4.411 1.738 11.604 1.00 90.00 97 SER A N 1
ATOM 702 C CA . SER A 1 97 ? -5.163 1.617 12.848 1.00 90.00 97 SER A CA 1
ATOM 703 C C . SER A 1 97 ? -6.660 1.819 12.625 1.00 90.00 97 SER A C 1
ATOM 705 O O . SER A 1 97 ? -7.080 2.690 11.864 1.00 90.00 97 SER A O 1
ATOM 707 N N . VAL A 1 98 ? -7.462 1.032 13.337 1.00 89.62 98 VAL A N 1
ATOM 708 C CA . VAL A 1 98 ? -8.916 1.162 13.451 1.00 89.62 98 VAL A CA 1
ATOM 709 C C . VAL A 1 98 ? -9.250 1.433 14.911 1.00 89.62 98 VAL A C 1
ATOM 711 O O . VAL A 1 98 ? -8.853 0.672 15.793 1.00 89.62 98 VAL A O 1
ATOM 714 N N . VAL A 1 99 ? -9.994 2.503 15.174 1.00 87.19 99 VAL A N 1
ATOM 715 C CA . VAL A 1 99 ? -10.389 2.908 16.525 1.00 87.19 99 VAL A CA 1
ATOM 716 C C . VAL A 1 99 ? -11.901 2.890 16.654 1.00 87.19 99 VAL A C 1
ATOM 718 O O . VAL A 1 99 ? -12.607 3.507 15.859 1.00 87.19 99 VAL A O 1
ATOM 721 N N . ILE A 1 100 ? -12.389 2.182 17.668 1.00 85.88 100 ILE A N 1
ATOM 722 C CA . ILE A 1 100 ? -13.813 1.966 17.947 1.00 85.88 100 ILE A CA 1
ATOM 723 C C . ILE A 1 100 ? -14.072 2.368 19.404 1.00 85.88 100 ILE A C 1
ATOM 725 O O . ILE A 1 100 ? -13.179 2.245 20.245 1.00 85.88 100 ILE A O 1
ATOM 729 N N . THR A 1 101 ? -15.267 2.865 19.727 1.00 81.88 101 THR A N 1
ATOM 730 C CA . THR A 1 101 ? -15.638 3.125 21.128 1.00 81.88 101 THR A CA 1
ATOM 731 C C . THR A 1 101 ? -15.898 1.817 21.879 1.00 81.88 101 THR A C 1
ATOM 733 O O . THR A 1 101 ? -16.426 0.850 21.320 1.00 81.88 101 THR A O 1
ATOM 736 N N . SER A 1 102 ? -15.524 1.771 23.158 1.00 73.56 102 SER A N 1
ATOM 737 C CA . SER A 1 102 ? -15.636 0.561 23.986 1.00 73.56 102 SER A CA 1
ATOM 738 C C . SER A 1 102 ? -17.091 0.115 24.174 1.00 73.56 102 SER A C 1
ATOM 740 O O . SER A 1 102 ? -17.371 -1.082 24.222 1.00 73.56 102 SER A O 1
ATOM 742 N N . GLU A 1 103 ? -18.038 1.057 24.198 1.00 71.38 103 GLU A N 1
ATOM 743 C CA . GLU A 1 103 ? -19.473 0.753 24.258 1.00 71.38 103 GLU A CA 1
ATOM 744 C C . GLU A 1 103 ? -19.939 -0.065 23.042 1.00 71.38 103 GLU A C 1
ATOM 746 O O . GLU A 1 103 ? -20.594 -1.099 23.201 1.00 71.38 103 GLU A O 1
ATOM 751 N N . LEU A 1 104 ? -19.531 0.333 21.830 1.00 66.69 104 LEU A N 1
ATOM 752 C CA . LEU A 1 104 ? -19.887 -0.349 20.578 1.00 66.69 104 LEU A CA 1
ATOM 753 C C . LEU A 1 104 ? -19.258 -1.742 20.468 1.00 66.69 104 LEU A C 1
ATOM 755 O O . LEU A 1 104 ? -19.850 -2.639 19.865 1.00 66.69 104 LEU A O 1
ATOM 759 N N . ALA A 1 105 ? -18.092 -1.950 21.084 1.00 65.94 105 ALA A N 1
ATOM 760 C CA . ALA A 1 105 ? -17.457 -3.262 21.143 1.00 65.94 105 ALA A CA 1
ATOM 761 C C . ALA A 1 105 ? -18.268 -4.275 21.978 1.00 65.94 105 ALA A C 1
ATOM 763 O O . ALA A 1 105 ? -18.241 -5.468 21.683 1.00 65.94 105 ALA A O 1
ATOM 764 N N . SER A 1 106 ? -19.020 -3.812 22.984 1.00 65.25 106 SER A N 1
ATOM 765 C CA . SER A 1 106 ? -19.698 -4.677 23.963 1.00 65.25 106 SER A CA 1
ATOM 766 C C . SER A 1 106 ? -21.104 -5.158 23.567 1.00 65.25 106 SER A C 1
ATOM 768 O O . SER A 1 106 ? -21.529 -6.220 24.020 1.00 65.25 106 SER A O 1
ATOM 770 N N . VAL A 1 107 ? -21.835 -4.407 22.731 1.00 57.53 107 VAL A N 1
ATOM 771 C CA . VAL A 1 107 ? -23.284 -4.629 22.512 1.00 57.53 107 VAL A CA 1
ATOM 772 C C . VAL A 1 107 ? -23.588 -5.517 21.295 1.00 57.53 107 VAL A C 1
ATOM 774 O O . VAL A 1 107 ? -24.540 -6.293 21.326 1.00 57.53 107 VAL A O 1
ATOM 777 N N . ALA A 1 108 ? -22.785 -5.429 20.232 1.00 54.88 108 ALA A N 1
ATOM 778 C CA . ALA A 1 108 ? -22.883 -6.257 19.019 1.00 54.88 108 ALA A CA 1
ATOM 779 C C . ALA A 1 108 ? -21.625 -6.113 18.136 1.00 54.88 108 ALA A C 1
ATOM 781 O O . ALA A 1 108 ? -21.696 -6.238 16.912 1.00 54.88 108 ALA A O 1
ATOM 782 N N . GLY A 1 109 ? -20.491 -5.751 18.747 1.00 58.62 109 GLY A N 1
ATOM 783 C CA . GLY A 1 109 ? -19.293 -5.339 18.028 1.00 58.62 109 GLY A CA 1
ATOM 784 C C . GLY A 1 109 ? -18.740 -6.433 17.109 1.00 58.62 109 GLY A C 1
ATOM 785 O O . GLY A 1 109 ? -18.972 -7.625 17.342 1.00 58.62 109 GLY A O 1
ATOM 786 N N . PRO A 1 110 ? -17.990 -6.058 16.057 1.00 63.22 110 PRO A N 1
ATOM 787 C CA . PRO A 1 110 ? -17.276 -7.036 15.255 1.00 63.22 110 PRO A CA 1
ATOM 788 C C . PRO A 1 110 ? -16.371 -7.870 16.161 1.00 63.22 110 PRO A C 1
ATOM 790 O O . PRO A 1 110 ? -15.667 -7.333 17.018 1.00 63.22 110 PRO A O 1
ATOM 793 N N . SER A 1 111 ? -16.381 -9.192 15.968 1.00 75.62 111 SER A N 1
ATOM 794 C CA . SER A 1 111 ? -15.433 -10.059 16.675 1.00 75.62 111 SER A CA 1
ATOM 795 C C . SER A 1 111 ? -14.009 -9.567 16.406 1.00 75.62 111 SER A C 1
ATOM 797 O O . SER A 1 111 ? -13.704 -9.169 15.278 1.00 75.62 111 SER A O 1
ATOM 799 N N . VAL A 1 112 ? -13.126 -9.628 17.404 1.00 79.81 112 VAL A N 1
ATOM 800 C CA . VAL A 1 112 ? -11.709 -9.250 17.242 1.00 79.81 112 VAL A CA 1
ATOM 801 C C . VAL A 1 112 ? -11.101 -9.938 16.012 1.00 79.81 112 VAL A C 1
ATOM 803 O O . VAL A 1 112 ? -10.446 -9.288 15.206 1.00 79.81 112 VAL A O 1
ATOM 806 N N . GLY A 1 113 ? -11.447 -11.208 15.771 1.00 82.31 113 GLY A N 1
ATOM 807 C CA . GLY A 1 113 ? -11.003 -11.954 14.590 1.00 82.31 113 GLY A CA 1
ATOM 808 C C . GLY A 1 113 ? -11.588 -11.486 13.245 1.00 82.31 113 GLY A C 1
ATOM 809 O O . GLY A 1 113 ? -11.047 -11.818 12.193 1.00 82.31 113 GLY A O 1
ATOM 810 N N . GLN A 1 114 ? -12.695 -10.738 13.211 1.00 86.56 114 GLN A N 1
ATOM 811 C CA . GLN A 1 114 ? -13.164 -10.062 11.990 1.00 86.56 114 GLN A CA 1
ATOM 812 C C . GLN A 1 114 ? -12.332 -8.811 11.714 1.00 86.56 114 GLN A C 1
ATOM 814 O O . GLN A 1 114 ? -11.899 -8.622 10.579 1.00 86.56 114 GLN A O 1
ATOM 819 N N . ILE A 1 115 ? -12.095 -7.995 12.744 1.00 87.56 115 ILE A N 1
ATOM 820 C CA . ILE A 1 115 ? -11.272 -6.785 12.650 1.00 87.56 115 ILE A CA 1
ATOM 821 C C . ILE A 1 115 ? -9.855 -7.164 12.211 1.00 87.56 115 ILE A C 1
ATOM 823 O O . ILE A 1 115 ? -9.346 -6.606 11.246 1.00 87.56 115 ILE A O 1
ATOM 827 N N . GLU A 1 116 ? -9.266 -8.174 12.851 1.00 87.44 116 GLU A N 1
ATOM 828 C CA . GLU A 1 116 ? -7.941 -8.706 12.532 1.00 87.44 116 GLU A CA 1
ATOM 829 C C . GLU A 1 116 ? -7.828 -9.155 11.074 1.00 87.44 116 GLU A C 1
ATOM 831 O O . GLU A 1 116 ? -6.920 -8.733 10.360 1.00 87.44 116 GLU A O 1
ATOM 836 N N . ARG A 1 117 ? -8.785 -9.961 10.593 1.00 89.75 117 ARG A N 1
ATOM 837 C CA . ARG A 1 117 ? -8.791 -10.431 9.200 1.00 89.75 117 ARG A CA 1
ATOM 838 C C . ARG A 1 117 ? -8.946 -9.289 8.205 1.00 89.75 117 ARG A C 1
ATOM 840 O O . ARG A 1 117 ? -8.290 -9.308 7.163 1.00 89.75 117 ARG A O 1
ATOM 847 N N . LEU A 1 118 ? -9.811 -8.320 8.499 1.00 92.38 118 LEU A N 1
ATOM 848 C CA . LEU A 1 118 ? -10.052 -7.185 7.613 1.00 92.38 118 LEU A CA 1
ATOM 849 C C . LEU A 1 118 ? -8.835 -6.255 7.560 1.00 92.38 118 LEU A C 1
ATOM 851 O O . LEU A 1 118 ? -8.358 -5.962 6.465 1.00 92.38 118 LEU A O 1
ATOM 855 N N . LEU A 1 119 ? -8.293 -5.856 8.717 1.00 91.50 119 LEU A N 1
ATOM 856 C CA . LEU A 1 119 ? -7.060 -5.067 8.792 1.00 91.50 119 LEU A CA 1
ATOM 857 C C . LEU A 1 119 ? -5.908 -5.789 8.103 1.00 91.50 119 LEU A C 1
ATOM 859 O O . LEU A 1 119 ? -5.252 -5.185 7.265 1.00 91.50 119 LEU A O 1
ATOM 863 N N . GLY A 1 120 ? -5.689 -7.072 8.401 1.00 91.75 120 GLY A N 1
ATOM 864 C CA . GLY A 1 120 ? -4.617 -7.850 7.784 1.00 91.75 120 GLY A CA 1
ATOM 865 C C . GLY A 1 120 ? -4.759 -7.933 6.263 1.00 91.75 120 GLY A C 1
ATOM 866 O O . GLY A 1 120 ? -3.781 -7.772 5.537 1.00 91.75 120 GLY A O 1
ATOM 867 N N . SER A 1 121 ? -5.983 -8.105 5.756 1.00 93.94 121 SER A N 1
ATOM 868 C CA . SER A 1 121 ? -6.245 -8.107 4.310 1.00 93.94 121 SER A CA 1
ATOM 869 C C . SER A 1 121 ? -5.935 -6.754 3.672 1.00 93.94 121 SER A C 1
ATOM 871 O O . SER A 1 121 ? -5.333 -6.706 2.603 1.00 93.94 121 SER A O 1
ATOM 873 N N . ILE A 1 122 ? -6.317 -5.656 4.324 1.00 95.00 122 ILE A N 1
ATOM 874 C CA . ILE A 1 122 ? -6.111 -4.304 3.799 1.00 95.00 122 ILE A CA 1
ATOM 875 C C . ILE A 1 122 ? -4.647 -3.883 3.895 1.00 95.00 122 ILE A C 1
ATOM 877 O O . ILE A 1 122 ? -4.125 -3.339 2.928 1.00 95.00 122 ILE A O 1
ATOM 881 N N . VAL A 1 123 ? -3.953 -4.215 4.985 1.00 93.81 123 VAL A N 1
ATOM 882 C CA . VAL A 1 123 ? -2.498 -4.048 5.082 1.00 93.81 123 VAL A CA 1
ATOM 883 C C . VAL A 1 123 ? -1.802 -4.796 3.952 1.00 93.81 123 VAL A C 1
ATOM 885 O O . VAL A 1 123 ? -1.014 -4.188 3.241 1.00 93.81 123 VAL A O 1
ATOM 888 N N . ASN A 1 124 ? -2.150 -6.059 3.694 1.00 92.62 124 ASN A N 1
ATOM 889 C CA . ASN A 1 124 ? -1.556 -6.810 2.584 1.00 92.62 124 ASN A CA 1
ATOM 890 C C . ASN A 1 124 ? -1.786 -6.140 1.215 1.00 92.62 124 ASN A C 1
ATOM 892 O O . ASN A 1 124 ? -0.927 -6.229 0.337 1.00 92.62 124 ASN A O 1
ATOM 896 N N . LEU A 1 125 ? -2.933 -5.482 1.006 1.00 94.38 125 LEU A N 1
ATOM 897 C CA . LEU A 1 125 ? -3.184 -4.716 -0.219 1.00 94.38 125 LEU A CA 1
ATOM 898 C C . LEU A 1 125 ? -2.302 -3.465 -0.295 1.00 94.38 125 LEU A C 1
ATOM 900 O O . LEU A 1 125 ? -1.693 -3.234 -1.337 1.00 94.38 125 LEU A O 1
ATOM 904 N N . VAL A 1 126 ? -2.187 -2.717 0.805 1.00 93.69 126 VAL A N 1
ATOM 905 C CA . VAL A 1 126 ? -1.321 -1.532 0.907 1.00 93.69 126 VAL A CA 1
ATOM 906 C C . VAL A 1 126 ? 0.144 -1.906 0.660 1.00 93.69 126 VAL A C 1
ATOM 908 O O . VAL A 1 126 ? 0.797 -1.289 -0.176 1.00 93.69 126 VAL A O 1
ATOM 911 N N . GLU A 1 127 ? 0.651 -2.957 1.310 1.00 92.69 127 GLU A N 1
ATOM 912 C CA . GLU A 1 127 ? 2.016 -3.466 1.102 1.00 92.69 127 GLU A CA 1
ATOM 913 C C . GLU A 1 127 ? 2.253 -3.867 -0.361 1.00 92.69 127 GLU A C 1
ATOM 915 O O . GLU A 1 127 ? 3.297 -3.574 -0.945 1.00 92.69 127 GLU A O 1
ATOM 920 N N . LYS A 1 128 ? 1.264 -4.507 -0.995 1.00 92.81 128 LYS A N 1
ATOM 921 C CA . LYS A 1 128 ? 1.350 -4.880 -2.409 1.00 92.81 128 LYS A CA 1
ATOM 922 C C . LYS A 1 128 ? 1.361 -3.659 -3.333 1.00 92.81 128 LYS A C 1
ATOM 924 O O . LYS A 1 128 ? 2.081 -3.677 -4.328 1.00 92.81 128 LYS A O 1
ATOM 929 N N . GLU A 1 129 ? 0.582 -2.621 -3.045 1.00 92.75 129 GLU A N 1
ATOM 930 C CA . GLU A 1 129 ? 0.588 -1.385 -3.836 1.00 92.75 129 GLU A CA 1
ATOM 931 C C . GLU A 1 129 ? 1.909 -0.621 -3.685 1.00 92.75 129 GLU A C 1
ATOM 933 O O . GLU A 1 129 ? 2.474 -0.182 -4.690 1.00 92.75 129 GLU A O 1
ATOM 938 N N . LEU A 1 130 ? 2.455 -0.550 -2.465 1.00 90.12 130 LEU A N 1
ATOM 939 C CA . LEU A 1 130 ? 3.803 -0.025 -2.225 1.00 90.12 130 LEU A CA 1
ATOM 940 C C . LEU A 1 130 ? 4.831 -0.767 -3.079 1.00 90.12 130 LEU A C 1
ATOM 942 O O . LEU A 1 130 ? 5.674 -0.138 -3.722 1.00 90.12 130 LEU A O 1
ATOM 946 N N . ARG A 1 131 ? 4.726 -2.101 -3.146 1.00 90.00 131 ARG A N 1
ATOM 947 C CA . ARG A 1 131 ? 5.617 -2.906 -3.980 1.00 90.00 131 ARG A CA 1
ATOM 948 C C . ARG A 1 131 ? 5.553 -2.527 -5.447 1.00 90.00 131 ARG A C 1
ATOM 950 O O . ARG A 1 131 ? 6.583 -2.261 -6.060 1.00 90.00 131 ARG A O 1
ATOM 957 N N . LEU A 1 132 ? 4.338 -2.518 -5.984 1.00 90.88 132 LEU A N 1
ATOM 958 C CA . LEU A 1 132 ? 4.091 -2.265 -7.399 1.00 90.88 132 LEU A CA 1
ATOM 959 C C . LEU A 1 132 ? 4.510 -0.853 -7.803 1.00 90.88 132 LEU A C 1
ATOM 961 O O . LEU A 1 132 ? 5.005 -0.668 -8.907 1.00 90.88 132 LEU A O 1
ATOM 965 N N . THR A 1 133 ? 4.366 0.125 -6.908 1.00 89.19 133 THR A N 1
ATOM 966 C CA . THR A 1 133 ? 4.829 1.498 -7.153 1.00 89.19 133 THR A CA 1
ATOM 967 C C . THR A 1 133 ? 6.344 1.546 -7.341 1.00 89.19 133 THR A C 1
ATOM 969 O O . THR A 1 133 ? 6.825 2.131 -8.307 1.00 89.19 133 THR A O 1
ATOM 972 N N . VAL A 1 134 ? 7.104 0.859 -6.480 1.00 87.88 134 VAL A N 1
ATOM 973 C CA . VAL A 1 134 ? 8.571 0.788 -6.599 1.00 87.88 134 VAL A CA 1
ATOM 974 C C . VAL A 1 134 ? 8.998 0.077 -7.887 1.00 87.88 134 VAL A C 1
ATOM 976 O O . VAL A 1 134 ? 9.922 0.529 -8.563 1.00 87.88 134 VAL A O 1
ATOM 979 N N . GLU A 1 135 ? 8.331 -1.025 -8.240 1.00 89.81 135 GLU A N 1
ATOM 980 C CA . GLU A 1 135 ? 8.597 -1.752 -9.488 1.00 89.81 135 GLU A CA 1
ATOM 981 C C . GLU A 1 135 ? 8.293 -0.884 -10.719 1.00 89.81 135 GLU A C 1
ATOM 983 O O . GLU A 1 135 ? 9.093 -0.831 -11.653 1.00 89.81 135 GLU A O 1
ATOM 988 N N . LEU A 1 136 ? 7.177 -0.151 -10.702 1.00 91.12 136 LEU A N 1
ATOM 989 C CA . LEU A 1 136 ? 6.789 0.748 -11.785 1.00 91.12 136 LEU A CA 1
ATOM 990 C C . LEU A 1 136 ? 7.794 1.892 -11.964 1.00 91.12 136 LEU A C 1
ATOM 992 O O . LEU A 1 136 ? 8.187 2.178 -13.093 1.00 91.12 136 LEU A O 1
ATOM 996 N N . ASP A 1 137 ? 8.259 2.502 -10.872 1.00 89.88 137 ASP A N 1
ATOM 997 C CA . ASP A 1 137 ? 9.278 3.558 -10.911 1.00 89.88 137 ASP A CA 1
ATOM 998 C C . ASP A 1 137 ? 10.620 3.048 -11.451 1.00 89.88 137 ASP A C 1
ATOM 1000 O O . ASP A 1 137 ? 11.337 3.772 -12.148 1.00 89.88 137 ASP A O 1
ATOM 1004 N N . ALA A 1 138 ? 10.983 1.801 -11.137 1.00 90.88 138 ALA A N 1
ATOM 1005 C CA . ALA A 1 138 ? 12.177 1.169 -11.689 1.00 90.88 138 ALA A CA 1
ATOM 1006 C C . ALA A 1 138 ? 12.058 0.991 -13.210 1.00 90.88 138 ALA A C 1
ATOM 1008 O O . ALA A 1 138 ? 12.965 1.399 -13.938 1.00 90.88 138 ALA A O 1
ATOM 1009 N N . VAL A 1 139 ? 10.921 0.473 -13.687 1.00 94.00 139 VAL A N 1
ATOM 1010 C CA . VAL A 1 139 ? 10.645 0.301 -15.123 1.00 94.00 139 VAL A CA 1
ATOM 1011 C C . VAL A 1 139 ? 10.598 1.647 -15.847 1.00 94.00 139 VAL A C 1
ATOM 1013 O O . VAL A 1 139 ? 11.180 1.787 -16.920 1.00 94.00 139 VAL A O 1
ATOM 1016 N N . ALA A 1 140 ? 9.956 2.660 -15.263 1.00 93.88 140 ALA A N 1
ATOM 1017 C CA . ALA A 1 140 ? 9.889 3.999 -15.844 1.00 93.88 140 ALA A CA 1
ATOM 1018 C C . ALA A 1 140 ? 11.284 4.626 -15.997 1.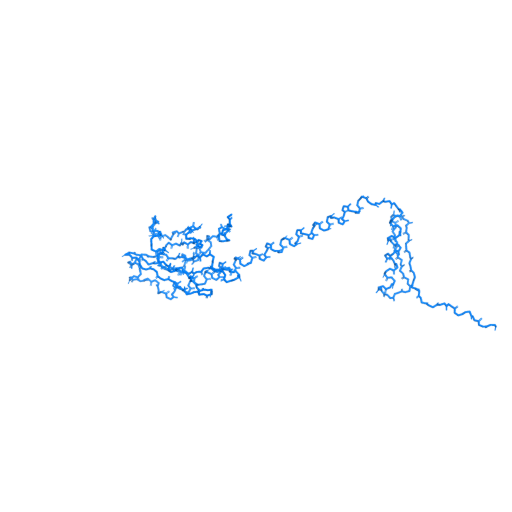00 93.88 140 ALA A C 1
ATOM 1020 O O . ALA A 1 140 ? 11.577 5.242 -17.021 1.00 93.88 140 ALA A O 1
ATOM 1021 N N . ARG A 1 141 ? 12.163 4.431 -15.005 1.00 92.94 141 ARG A N 1
ATOM 1022 C CA . ARG A 1 141 ? 13.548 4.919 -15.049 1.00 92.94 141 ARG A CA 1
ATOM 1023 C C . ARG A 1 141 ? 14.387 4.194 -16.098 1.00 92.94 141 ARG A C 1
ATOM 1025 O O . ARG A 1 141 ? 15.133 4.849 -16.816 1.00 92.94 141 ARG A O 1
ATOM 1032 N N . GLU A 1 142 ? 14.259 2.873 -16.204 1.00 93.56 142 GLU A N 1
ATOM 1033 C CA . GLU A 1 142 ? 14.943 2.105 -17.251 1.00 93.56 142 GLU A CA 1
ATOM 1034 C C . GLU A 1 142 ? 14.489 2.554 -18.645 1.00 93.56 142 GLU A C 1
ATOM 1036 O O . GLU A 1 142 ? 15.315 2.786 -19.527 1.00 93.56 142 GLU A O 1
ATOM 1041 N N . LEU A 1 143 ? 13.179 2.736 -18.831 1.00 93.62 143 LEU A N 1
ATOM 1042 C CA . LEU A 1 143 ? 12.618 3.190 -20.096 1.00 93.62 143 LEU A CA 1
ATOM 1043 C C . LEU A 1 143 ? 13.126 4.590 -20.468 1.00 93.62 143 LEU A C 1
ATOM 1045 O O . LEU A 1 143 ? 13.501 4.811 -21.616 1.00 93.62 143 LEU A O 1
ATOM 1049 N N . ALA A 1 144 ? 13.179 5.516 -19.506 1.00 92.31 144 ALA A N 1
ATOM 1050 C CA . ALA A 1 144 ? 13.746 6.846 -19.715 1.00 92.31 144 ALA A CA 1
ATOM 1051 C C . ALA A 1 144 ? 15.224 6.782 -20.138 1.00 92.31 144 ALA A C 1
ATOM 1053 O O . ALA A 1 144 ? 15.602 7.454 -21.094 1.00 92.31 144 ALA A O 1
ATOM 1054 N N . GLY A 1 145 ? 16.026 5.924 -19.496 1.00 88.06 145 GLY A N 1
ATOM 1055 C CA . GLY A 1 145 ? 17.426 5.708 -19.874 1.00 88.06 145 GLY A CA 1
ATOM 1056 C C . GLY A 1 145 ? 17.577 5.180 -21.302 1.00 88.06 145 GLY A C 1
ATOM 1057 O O . GLY A 1 145 ? 18.366 5.712 -22.075 1.00 88.06 145 GLY A O 1
ATOM 1058 N N . ARG A 1 146 ? 16.753 4.206 -21.711 1.00 88.50 146 ARG A N 1
ATOM 1059 C CA . ARG A 1 146 ? 16.766 3.706 -23.097 1.00 88.50 146 ARG A CA 1
ATOM 1060 C C . ARG A 1 146 ? 16.337 4.758 -24.118 1.00 88.50 146 ARG A C 1
ATOM 1062 O O . ARG A 1 146 ? 16.855 4.763 -25.230 1.00 88.50 146 ARG A O 1
ATOM 1069 N N . TYR A 1 147 ? 15.391 5.636 -23.774 1.00 87.75 147 TYR A N 1
ATOM 1070 C CA . TYR A 1 147 ? 15.026 6.757 -24.645 1.00 87.75 147 TYR A CA 1
ATOM 1071 C C . TYR A 1 147 ? 16.166 7.766 -24.789 1.00 87.75 147 TYR A C 1
ATOM 1073 O O . TYR A 1 147 ? 16.368 8.279 -25.884 1.00 87.75 147 TYR A O 1
ATOM 1081 N N . GLU A 1 148 ? 16.921 8.028 -23.723 1.00 87.94 148 GLU A N 1
ATOM 1082 C CA . GLU A 1 148 ? 18.108 8.887 -23.771 1.00 87.94 148 GLU A CA 1
ATOM 1083 C C . GLU A 1 148 ? 19.217 8.264 -24.632 1.00 87.94 148 GLU A C 1
ATOM 1085 O O . GLU A 1 148 ? 19.740 8.929 -25.523 1.00 87.94 148 GLU A O 1
ATOM 1090 N N . GLU A 1 149 ? 19.506 6.971 -24.453 1.00 86.38 149 GLU A N 1
ATOM 1091 C CA . GLU A 1 149 ? 20.441 6.225 -25.310 1.00 86.38 149 GLU A CA 1
ATOM 1092 C C . GLU A 1 149 ? 20.028 6.287 -26.784 1.00 86.38 149 GLU A C 1
ATOM 1094 O O . GLU A 1 149 ? 20.852 6.545 -27.661 1.00 86.38 149 GLU A O 1
ATOM 1099 N N . LEU A 1 150 ? 18.739 6.095 -27.062 1.00 78.19 150 LEU A N 1
ATOM 1100 C CA . LEU A 1 150 ? 18.205 6.157 -28.414 1.00 78.19 150 LEU A CA 1
ATOM 1101 C C . LEU A 1 150 ? 18.312 7.571 -29.005 1.00 78.19 150 LEU A C 1
ATOM 1103 O O . LEU A 1 150 ? 18.692 7.721 -30.164 1.00 78.19 150 LEU A O 1
ATOM 1107 N N . ASN A 1 151 ? 18.012 8.605 -28.216 1.00 75.69 151 ASN A N 1
ATOM 1108 C CA . ASN A 1 151 ? 18.145 9.995 -28.642 1.00 75.69 151 ASN A CA 1
ATOM 1109 C C . ASN A 1 151 ? 19.602 10.339 -28.984 1.00 75.69 151 ASN A C 1
ATOM 1111 O O . ASN A 1 151 ? 19.851 10.966 -30.008 1.00 75.69 151 ASN A O 1
ATOM 1115 N N . LEU A 1 152 ? 20.568 9.846 -28.202 1.00 73.50 152 LEU A N 1
ATOM 1116 C CA . LEU A 1 152 ? 21.994 9.998 -28.503 1.00 73.50 152 LEU A CA 1
ATOM 1117 C C . LEU A 1 152 ? 22.392 9.304 -29.814 1.00 73.50 152 LEU A C 1
ATOM 1119 O O . LEU A 1 152 ? 23.215 9.833 -30.556 1.00 73.50 152 LEU A O 1
ATOM 1123 N N . VAL A 1 153 ? 21.831 8.135 -30.135 1.00 72.31 153 VAL A N 1
ATOM 1124 C CA . VAL A 1 153 ? 22.090 7.471 -31.428 1.00 72.31 153 VAL A CA 1
ATOM 1125 C C . VAL A 1 153 ? 21.560 8.311 -32.594 1.00 72.31 153 VAL A C 1
ATOM 1127 O O . VAL A 1 153 ? 22.259 8.462 -33.596 1.00 72.31 153 VAL A O 1
ATOM 1130 N N . TYR A 1 154 ? 20.365 8.892 -32.460 1.00 63.12 154 TYR A N 1
ATOM 1131 C CA . TYR A 1 154 ? 19.781 9.724 -33.512 1.00 63.12 154 TYR A CA 1
ATOM 1132 C C . TYR A 1 154 ? 20.477 11.087 -33.662 1.00 63.12 154 TYR A C 1
ATOM 1134 O O . TYR A 1 154 ? 20.768 11.481 -34.788 1.00 63.12 154 TYR A O 1
ATOM 1142 N N . GLU A 1 155 ? 20.844 11.771 -32.576 1.00 59.31 155 GLU A N 1
ATOM 1143 C CA . GLU A 1 155 ? 21.600 13.036 -32.648 1.00 59.31 155 GLU A CA 1
ATOM 1144 C C . GLU A 1 155 ? 22.992 12.835 -33.277 1.00 59.31 155 GLU A C 1
ATOM 1146 O O . GLU A 1 155 ? 23.412 13.615 -34.132 1.00 59.31 155 GLU A O 1
ATOM 1151 N N . ASN A 1 156 ? 23.675 11.724 -32.969 1.00 53.88 156 ASN A N 1
ATOM 1152 C CA . ASN A 1 156 ? 24.944 11.370 -33.620 1.00 53.88 156 ASN A CA 1
ATOM 1153 C C . ASN A 1 156 ? 24.793 11.032 -35.116 1.00 53.88 156 ASN A C 1
ATOM 1155 O O . ASN A 1 156 ? 25.776 11.087 -35.856 1.00 53.88 156 ASN A O 1
ATOM 1159 N N . SER A 1 157 ? 23.587 10.678 -35.573 1.00 52.00 157 SER A N 1
ATOM 1160 C CA . SER A 1 157 ? 23.311 10.449 -36.996 1.00 52.00 157 SER A CA 1
ATOM 1161 C C . SER A 1 157 ? 23.022 11.738 -37.775 1.00 52.00 157 SER A C 1
ATOM 1163 O O . SER A 1 157 ? 23.199 11.753 -38.992 1.00 52.00 157 SER A O 1
ATOM 1165 N N . GLU A 1 158 ? 22.656 12.835 -37.101 1.00 51.31 158 GLU A N 1
ATOM 1166 C CA . GLU A 1 158 ? 22.422 14.139 -37.743 1.00 51.31 158 GLU A CA 1
ATOM 1167 C C . GLU A 1 158 ? 23.705 14.984 -37.873 1.00 51.31 158 GLU A C 1
ATOM 1169 O O . GLU A 1 158 ? 23.871 15.679 -38.877 1.00 51.31 158 GLU A O 1
ATOM 1174 N N . ASP A 1 159 ? 24.664 14.861 -36.947 1.00 48.94 159 ASP A N 1
ATOM 1175 C CA . ASP A 1 159 ? 25.912 15.654 -36.948 1.00 48.94 159 ASP A CA 1
ATOM 1176 C C . ASP A 1 159 ? 27.086 15.026 -37.741 1.00 48.94 159 ASP A C 1
ATOM 1178 O O . ASP A 1 159 ? 28.196 15.566 -37.770 1.00 48.94 159 ASP A O 1
ATOM 1182 N N . GLY A 1 160 ? 26.864 13.898 -38.427 1.00 48.00 160 GLY A N 1
ATOM 1183 C CA . GLY A 1 160 ? 27.943 13.062 -38.971 1.00 48.00 160 GLY A CA 1
ATOM 1184 C C . GLY A 1 160 ? 27.873 12.666 -40.446 1.00 48.00 160 GLY A C 1
ATOM 1185 O O . GLY A 1 160 ? 28.751 11.924 -40.886 1.00 48.00 160 GLY A O 1
ATOM 1186 N N . ILE A 1 161 ? 26.903 13.130 -41.245 1.00 49.59 161 ILE A N 1
ATOM 1187 C CA . ILE A 1 161 ? 26.808 12.711 -42.659 1.00 49.59 161 ILE A CA 1
ATOM 1188 C C . ILE A 1 161 ? 27.760 13.542 -43.532 1.00 49.59 161 ILE A C 1
ATOM 1190 O O . ILE A 1 161 ? 27.374 14.329 -44.401 1.00 49.59 161 ILE A O 1
ATOM 1194 N N . SER A 1 162 ? 29.061 13.336 -43.329 1.00 49.62 162 SER A N 1
ATOM 1195 C CA . SER A 1 162 ? 29.981 13.422 -44.458 1.00 49.62 162 SER A CA 1
ATOM 1196 C C . SER A 1 162 ? 29.627 12.258 -45.390 1.00 49.62 162 SER A C 1
ATOM 1198 O O . SER A 1 162 ? 29.664 11.099 -44.985 1.00 49.62 162 SER A O 1
ATOM 1200 N N . LYS A 1 163 ? 29.228 12.553 -46.632 1.00 52.50 163 LYS A N 1
ATOM 1201 C CA . LYS A 1 163 ? 28.768 11.560 -47.629 1.00 52.50 163 LYS A CA 1
ATOM 1202 C C . LYS A 1 163 ? 29.734 10.385 -47.874 1.00 52.50 163 LYS A C 1
ATOM 1204 O O . LYS A 1 163 ? 29.324 9.394 -48.479 1.00 52.50 163 LYS A O 1
ATOM 1209 N N . ASP A 1 164 ? 30.980 10.500 -47.421 1.00 51.34 164 ASP A N 1
ATOM 1210 C CA . ASP A 1 164 ? 32.015 9.476 -47.545 1.00 51.34 164 ASP A CA 1
ATOM 1211 C C . ASP A 1 164 ? 31.964 8.424 -46.416 1.00 51.34 164 ASP A C 1
ATOM 1213 O O . ASP A 1 164 ? 32.235 7.255 -46.684 1.00 51.34 164 ASP A O 1
ATOM 1217 N N . ALA A 1 165 ? 31.530 8.781 -45.197 1.00 53.44 165 ALA A N 1
ATOM 1218 C CA . ALA A 1 165 ? 31.406 7.842 -44.068 1.00 53.44 165 ALA A CA 1
ATOM 1219 C C . ALA A 1 165 ? 30.216 6.871 -44.221 1.00 53.44 165 ALA A C 1
ATOM 1221 O O . ALA A 1 165 ? 30.274 5.716 -43.783 1.00 53.44 165 ALA A O 1
ATOM 1222 N N . ASP A 1 166 ? 29.160 7.309 -44.915 1.00 61.81 166 ASP A N 1
ATOM 1223 C CA . ASP A 1 166 ? 28.019 6.455 -45.251 1.00 61.81 166 ASP A CA 1
ATOM 1224 C C . ASP A 1 166 ? 28.458 5.267 -46.113 1.00 61.81 166 ASP A C 1
ATOM 1226 O O . ASP A 1 166 ? 28.039 4.142 -45.864 1.00 61.81 166 ASP A O 1
ATOM 1230 N N . CYS A 1 167 ? 29.332 5.467 -47.103 1.00 67.25 167 CYS A N 1
ATOM 1231 C CA . CYS A 1 167 ? 29.743 4.385 -48.003 1.00 67.25 167 CYS A CA 1
ATOM 1232 C C . CYS A 1 167 ? 30.437 3.238 -47.266 1.00 67.25 167 CYS A C 1
ATOM 1234 O O . CYS A 1 167 ? 30.161 2.072 -47.534 1.00 67.25 167 CYS A O 1
ATOM 1236 N N . GLU A 1 168 ? 31.340 3.570 -46.344 1.00 74.44 168 GLU A N 1
ATOM 1237 C CA . GLU A 1 168 ? 32.117 2.585 -45.593 1.00 74.44 168 GLU A CA 1
ATOM 1238 C C . GLU A 1 168 ? 31.232 1.810 -44.611 1.00 74.44 168 GLU A C 1
ATOM 1240 O O . GLU A 1 168 ? 31.338 0.588 -44.508 1.00 74.44 168 GLU A O 1
ATOM 1245 N N . THR A 1 169 ? 30.278 2.499 -43.979 1.00 79.31 169 THR A N 1
ATOM 1246 C CA . THR A 1 169 ? 29.297 1.883 -43.076 1.00 79.31 169 THR A CA 1
ATOM 1247 C C . THR A 1 169 ? 28.385 0.907 -43.817 1.00 79.31 169 THR A C 1
ATOM 1249 O O . THR A 1 169 ? 28.184 -0.216 -43.360 1.00 79.31 169 THR A O 1
ATOM 1252 N N . HIS A 1 170 ? 27.874 1.293 -44.990 1.00 82.00 170 HIS A N 1
ATOM 1253 C CA . HIS A 1 170 ? 27.024 0.419 -45.802 1.00 82.00 170 HIS A CA 1
ATOM 1254 C C . HIS A 1 170 ? 27.810 -0.766 -46.381 1.00 82.00 170 HIS A C 1
ATOM 1256 O O . HIS A 1 170 ? 27.298 -1.881 -46.381 1.00 82.00 170 HIS A O 1
ATOM 1262 N N . ASN A 1 171 ? 29.062 -0.569 -46.807 1.00 81.38 171 ASN A N 1
ATOM 1263 C CA . ASN A 1 171 ? 29.921 -1.671 -47.254 1.00 81.38 171 ASN A CA 1
ATOM 1264 C C . ASN A 1 171 ? 30.194 -2.677 -46.129 1.00 81.38 171 ASN A C 1
ATOM 1266 O O . ASN A 1 171 ? 30.095 -3.883 -46.348 1.00 81.38 171 ASN A O 1
ATOM 1270 N N . ARG A 1 172 ? 30.484 -2.192 -44.916 1.00 84.25 172 ARG A N 1
ATOM 1271 C CA . ARG A 1 172 ? 30.691 -3.050 -43.744 1.00 84.25 172 ARG A CA 1
ATOM 1272 C C . ARG A 1 172 ? 29.424 -3.807 -43.357 1.00 84.25 172 ARG A C 1
ATOM 1274 O O . ARG A 1 172 ? 29.488 -5.000 -43.106 1.00 84.25 172 ARG A O 1
ATOM 1281 N N . LEU A 1 173 ? 28.275 -3.135 -43.383 1.00 85.81 173 LEU A N 1
ATOM 1282 C CA . LEU A 1 173 ? 26.981 -3.749 -43.100 1.00 85.81 173 LEU A CA 1
ATOM 1283 C C . LEU A 1 173 ? 26.681 -4.911 -44.057 1.00 85.81 173 LEU A C 1
ATOM 1285 O O . LEU A 1 173 ? 26.253 -5.975 -43.622 1.00 85.81 173 LEU A O 1
A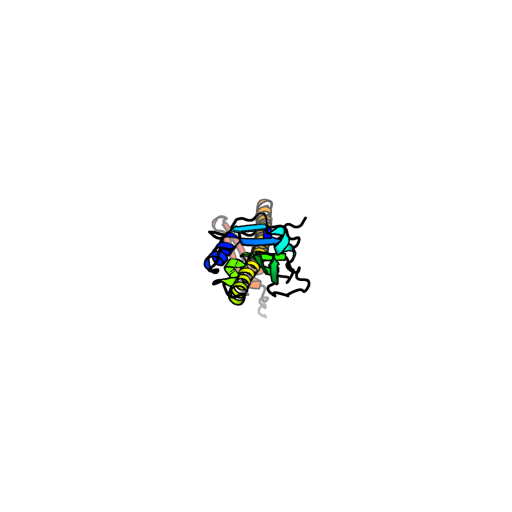TOM 1289 N N . VAL A 1 174 ? 26.904 -4.718 -45.360 1.00 88.19 174 VAL A N 1
ATOM 1290 C CA . VAL A 1 174 ? 26.656 -5.765 -46.360 1.00 88.19 174 VAL A CA 1
ATOM 1291 C C . VAL A 1 174 ? 27.629 -6.940 -46.189 1.00 88.19 174 VAL A C 1
ATOM 1293 O O . VAL A 1 174 ? 27.198 -8.078 -46.346 1.00 88.19 174 VAL A O 1
ATOM 1296 N N . ALA A 1 175 ? 28.886 -6.692 -45.800 1.00 84.81 175 ALA A N 1
ATOM 1297 C CA . ALA A 1 175 ? 29.855 -7.743 -45.468 1.00 84.81 175 ALA A CA 1
ATOM 1298 C C . ALA A 1 175 ? 29.459 -8.535 -44.206 1.00 84.81 175 ALA A C 1
ATOM 1300 O O . ALA A 1 175 ? 29.406 -9.759 -44.245 1.00 84.81 175 ALA A O 1
ATOM 1301 N N . ASP A 1 176 ? 29.065 -7.854 -43.127 1.00 86.81 176 ASP A N 1
ATOM 1302 C CA . ASP A 1 176 ? 28.609 -8.513 -41.895 1.00 86.81 176 ASP A CA 1
ATOM 1303 C C . ASP A 1 176 ? 27.372 -9.402 -42.153 1.00 86.81 176 ASP A C 1
ATOM 1305 O O . ASP A 1 176 ? 27.204 -10.448 -41.525 1.00 86.81 176 ASP A O 1
ATOM 1309 N N . TYR A 1 177 ? 26.496 -9.021 -43.096 1.00 85.31 177 TYR A N 1
ATOM 1310 C CA . TYR A 1 177 ? 25.331 -9.828 -43.474 1.00 85.31 177 TYR A CA 1
ATOM 1311 C C . TYR A 1 177 ? 25.673 -11.075 -44.290 1.00 85.31 177 TYR A C 1
ATOM 1313 O O . TYR A 1 177 ? 24.962 -12.071 -44.151 1.00 85.31 177 TYR A O 1
ATOM 1321 N N . VAL A 1 178 ? 26.716 -11.037 -45.122 1.00 87.19 178 VAL A N 1
ATOM 1322 C CA . VAL A 1 178 ? 27.233 -12.225 -45.823 1.00 87.19 178 VAL A CA 1
ATOM 1323 C C . VAL A 1 178 ? 27.649 -13.275 -44.792 1.00 87.19 178 VAL A C 1
ATOM 1325 O O . VAL A 1 178 ? 27.144 -14.399 -44.826 1.00 87.19 178 VAL A O 1
ATOM 1328 N N . ASP A 1 179 ? 28.452 -12.866 -43.807 1.00 82.56 179 ASP A N 1
ATOM 1329 C CA . ASP A 1 179 ? 28.939 -13.736 -42.732 1.00 82.56 179 ASP A CA 1
ATOM 1330 C C . ASP A 1 179 ? 27.805 -14.220 -41.817 1.00 82.56 179 ASP A C 1
ATOM 1332 O O . ASP A 1 179 ? 27.726 -15.397 -41.462 1.00 82.56 179 ASP A O 1
ATOM 1336 N N . TYR A 1 180 ? 26.895 -13.321 -41.431 1.00 82.56 180 TYR A N 1
ATOM 1337 C CA . TYR A 1 180 ? 25.803 -13.637 -40.509 1.00 82.56 180 TYR A CA 1
ATOM 1338 C C . TYR A 1 180 ? 24.754 -14.572 -41.120 1.00 82.56 180 TYR A C 1
ATOM 1340 O O . TYR A 1 180 ? 24.238 -15.460 -40.437 1.00 82.56 180 TYR A O 1
ATOM 1348 N N . LEU A 1 181 ? 24.396 -14.355 -42.388 1.00 84.06 181 LEU A N 1
ATOM 1349 C CA . LEU A 1 181 ? 23.386 -15.159 -43.080 1.00 84.06 181 LEU A CA 1
ATOM 1350 C C . LEU A 1 181 ? 23.978 -16.434 -43.695 1.00 84.06 181 LEU A C 1
ATOM 1352 O O . LEU A 1 181 ? 23.207 -17.335 -44.028 1.00 84.06 181 LEU A O 1
ATOM 1356 N N . GLY A 1 182 ? 25.307 -16.517 -43.837 1.00 81.12 182 GLY A N 1
ATOM 1357 C CA . GLY A 1 182 ? 25.995 -17.637 -44.479 1.00 81.12 182 GLY A CA 1
ATOM 1358 C C . GLY A 1 182 ? 25.606 -17.782 -45.951 1.00 81.12 182 GLY A C 1
ATOM 1359 O O . GLY A 1 182 ? 25.291 -18.884 -46.398 1.00 81.12 182 GLY A O 1
ATOM 1360 N N . VAL A 1 183 ? 25.528 -16.663 -46.674 1.00 81.81 183 VAL A N 1
ATOM 1361 C CA . VAL A 1 183 ? 25.110 -16.608 -48.085 1.00 81.81 183 VAL A CA 1
ATOM 1362 C C . VAL A 1 183 ? 26.248 -16.107 -48.965 1.00 81.81 183 VAL A C 1
ATOM 1364 O O . VAL A 1 183 ? 27.020 -15.255 -48.545 1.00 81.81 183 VAL A O 1
ATOM 1367 N N . ASP A 1 184 ? 26.303 -16.564 -50.216 1.00 84.69 184 ASP A N 1
ATOM 1368 C CA . ASP A 1 184 ? 27.406 -16.235 -51.134 1.00 84.69 184 ASP A CA 1
ATOM 1369 C C . ASP A 1 184 ? 27.460 -14.748 -51.520 1.00 84.69 184 ASP A C 1
ATOM 1371 O O . ASP A 1 184 ? 28.502 -14.238 -51.926 1.00 84.69 184 ASP A O 1
ATOM 1375 N N . MET A 1 185 ? 26.329 -14.040 -51.439 1.00 86.31 185 MET A N 1
ATOM 1376 C CA . MET A 1 185 ? 26.228 -12.637 -51.828 1.00 86.31 185 MET A CA 1
ATOM 1377 C C . MET A 1 185 ? 25.077 -11.933 -51.112 1.00 86.31 185 MET A C 1
ATOM 1379 O O . MET A 1 185 ? 23.963 -12.454 -51.029 1.00 86.31 185 MET A O 1
ATOM 1383 N N . VAL A 1 186 ? 25.321 -10.690 -50.697 1.00 88.56 186 VAL A N 1
ATOM 1384 C CA . VAL A 1 186 ? 24.287 -9.750 -50.252 1.00 88.56 186 VAL A CA 1
ATOM 1385 C C . VAL A 1 186 ? 24.408 -8.467 -51.066 1.00 88.56 186 VAL A C 1
ATOM 1387 O O . VAL A 1 186 ? 25.507 -7.976 -51.319 1.00 88.56 186 VAL A O 1
ATOM 1390 N N . ALA A 1 187 ? 23.270 -7.910 -51.483 1.00 89.62 187 ALA A N 1
ATOM 1391 C CA . ALA A 1 187 ? 23.207 -6.597 -52.111 1.00 89.62 187 ALA A CA 1
ATOM 1392 C C . ALA A 1 187 ? 22.058 -5.765 -51.535 1.00 89.62 187 ALA A C 1
ATOM 1394 O O . ALA A 1 187 ? 20.935 -6.252 -51.398 1.00 89.62 187 ALA A O 1
ATOM 1395 N N . ILE A 1 188 ? 22.337 -4.496 -51.238 1.00 86.50 188 ILE A N 1
ATOM 1396 C CA . ILE A 1 188 ? 21.352 -3.503 -50.805 1.00 86.50 188 ILE A CA 1
ATOM 1397 C C . ILE A 1 188 ? 21.263 -2.423 -51.882 1.00 86.50 188 ILE A C 1
ATOM 1399 O O . ILE A 1 188 ? 22.273 -1.843 -52.286 1.00 86.50 188 ILE A O 1
ATOM 1403 N N . VAL A 1 189 ? 20.042 -2.153 -52.344 1.00 85.19 189 VAL A N 1
ATOM 1404 C CA . VAL A 1 189 ? 19.746 -1.142 -53.365 1.00 85.19 189 VAL A CA 1
ATOM 1405 C C . VAL A 1 189 ? 18.964 -0.005 -52.724 1.00 85.19 189 VAL A C 1
ATOM 1407 O O . VAL A 1 189 ? 17.949 -0.248 -52.074 1.00 85.19 189 VAL A O 1
ATOM 1410 N N . PHE A 1 190 ? 19.405 1.229 -52.959 1.00 82.56 190 PHE A N 1
ATOM 1411 C CA . PHE A 1 190 ? 18.709 2.458 -52.582 1.00 82.56 190 PHE A CA 1
ATOM 1412 C C . PHE A 1 190 ? 18.174 3.139 -53.853 1.00 82.56 190 PHE A C 1
ATOM 1414 O O . PHE A 1 190 ? 18.891 3.937 -54.463 1.00 82.56 190 PHE A O 1
ATOM 1421 N N . PRO A 1 191 ? 16.930 2.844 -54.283 1.00 77.38 191 PRO A N 1
ATOM 1422 C CA . PRO A 1 191 ? 16.409 3.281 -55.582 1.00 77.38 191 PRO A CA 1
ATOM 1423 C C . PRO A 1 191 ? 16.304 4.803 -55.699 1.00 77.38 191 PRO A C 1
ATOM 1425 O O . PRO A 1 191 ? 16.509 5.365 -56.767 1.00 77.38 191 PRO A O 1
ATOM 1428 N N . GLU A 1 192 ? 16.010 5.474 -54.587 1.00 77.69 192 GLU A N 1
ATOM 1429 C CA . GLU A 1 192 ? 15.872 6.932 -54.525 1.00 77.69 192 GLU A CA 1
ATOM 1430 C C . GLU A 1 192 ? 17.222 7.663 -54.606 1.00 77.69 192 GLU A C 1
ATOM 1432 O O . GLU A 1 192 ? 17.259 8.854 -54.906 1.00 77.69 192 GLU A O 1
ATOM 1437 N N . GLN A 1 193 ? 18.329 6.956 -54.350 1.00 76.38 193 GLN A N 1
ATOM 1438 C CA . GLN A 1 193 ? 19.688 7.505 -54.335 1.00 76.38 193 GLN A CA 1
ATOM 1439 C C . GLN A 1 193 ? 20.563 6.993 -55.490 1.00 76.38 193 GLN A C 1
ATOM 1441 O O . GLN A 1 193 ? 21.717 7.403 -55.580 1.00 76.38 193 GLN A O 1
ATOM 1446 N N . ASP A 1 194 ? 20.038 6.104 -56.343 1.00 75.06 194 ASP A N 1
ATOM 1447 C CA . ASP A 1 194 ? 20.773 5.410 -57.416 1.00 75.06 194 ASP A CA 1
ATOM 1448 C C . ASP A 1 194 ? 22.078 4.749 -56.921 1.00 75.06 194 ASP A C 1
ATOM 1450 O O . ASP A 1 194 ? 23.144 4.850 -57.529 1.00 75.06 194 ASP A O 1
ATOM 1454 N N . ARG A 1 195 ? 22.010 4.108 -55.745 1.00 78.44 195 ARG A N 1
ATOM 1455 C CA . ARG A 1 195 ? 23.156 3.469 -55.078 1.00 78.44 195 ARG A CA 1
ATOM 1456 C C . ARG A 1 195 ? 22.925 1.984 -54.855 1.00 78.44 195 ARG A C 1
ATOM 1458 O O . ARG A 1 195 ? 21.837 1.567 -54.456 1.00 78.44 195 ARG A O 1
ATOM 1465 N N . ILE A 1 196 ? 23.983 1.206 -55.057 1.00 81.50 196 ILE A N 1
ATOM 1466 C CA . ILE A 1 196 ? 24.012 -0.238 -54.824 1.00 81.50 196 ILE A CA 1
ATOM 1467 C C . ILE A 1 196 ? 25.264 -0.561 -54.012 1.00 81.50 196 ILE A C 1
ATOM 1469 O O . ILE A 1 196 ? 26.364 -0.166 -54.395 1.00 81.50 196 ILE A O 1
ATOM 1473 N N . PHE A 1 197 ? 25.084 -1.288 -52.913 1.00 86.44 197 PHE A N 1
ATOM 1474 C CA . PHE A 1 197 ? 26.165 -1.841 -52.099 1.00 86.44 197 PHE A CA 1
ATOM 1475 C C . PHE A 1 197 ? 26.097 -3.363 -52.179 1.00 86.44 197 PHE A C 1
ATOM 1477 O O . PHE A 1 197 ? 25.015 -3.925 -52.014 1.00 86.44 197 PHE A O 1
ATOM 1484 N N . CYS A 1 198 ? 27.219 -4.029 -52.447 1.00 85.94 198 CYS A N 1
ATOM 1485 C CA . CYS A 1 198 ? 27.285 -5.484 -52.567 1.00 85.94 198 CYS A CA 1
ATOM 1486 C C . CYS A 1 198 ? 28.531 -6.045 -51.878 1.00 85.94 198 CYS A C 1
ATOM 1488 O O . CYS A 1 198 ? 29.602 -5.446 -51.968 1.00 85.94 198 CYS A O 1
ATOM 1490 N N . ALA A 1 199 ? 28.391 -7.210 -51.253 1.00 87.31 199 ALA A N 1
ATOM 1491 C CA . ALA A 1 199 ? 29.497 -8.017 -50.751 1.00 87.31 199 ALA A CA 1
ATOM 1492 C C . ALA A 1 199 ? 29.255 -9.485 -51.112 1.00 87.31 199 ALA A C 1
ATOM 1494 O O . ALA A 1 199 ? 28.109 -9.909 -51.294 1.00 87.31 199 ALA A O 1
ATOM 1495 N N . THR A 1 200 ? 30.341 -10.236 -51.234 1.00 84.75 200 THR A N 1
ATOM 1496 C CA . THR A 1 200 ? 30.348 -11.667 -51.541 1.00 84.75 200 THR A CA 1
ATOM 1497 C C . THR A 1 200 ? 31.111 -12.409 -50.457 1.00 84.75 200 THR A C 1
ATOM 1499 O O . THR A 1 200 ? 32.057 -11.851 -49.904 1.00 84.75 200 THR A O 1
ATOM 1502 N N . GLY A 1 201 ? 30.695 -13.637 -50.155 1.00 77.31 201 GLY A N 1
ATOM 1503 C CA . GLY A 1 201 ? 31.414 -14.512 -49.233 1.00 77.31 201 GLY A CA 1
ATOM 1504 C C . GLY A 1 201 ? 32.758 -14.916 -49.819 1.00 77.31 201 GLY A C 1
ATOM 1505 O O . GLY A 1 201 ? 32.842 -15.249 -51.002 1.00 77.31 201 GLY A O 1
ATOM 1506 N N . ASP A 1 202 ? 33.800 -14.869 -48.996 1.00 70.81 202 ASP A N 1
ATOM 1507 C CA . ASP A 1 202 ? 35.102 -15.428 -49.336 1.00 70.81 202 ASP A CA 1
ATOM 1508 C C . ASP A 1 202 ? 35.073 -16.932 -49.034 1.00 70.81 202 ASP A C 1
ATOM 1510 O O . ASP A 1 202 ? 35.413 -17.334 -47.927 1.00 70.81 202 ASP A O 1
ATOM 1514 N N . ASP A 1 203 ? 34.680 -17.760 -50.008 1.00 57.88 203 ASP A N 1
ATOM 1515 C CA . ASP A 1 203 ? 35.017 -19.188 -49.992 1.00 57.88 203 ASP A CA 1
ATOM 1516 C C . ASP A 1 203 ? 35.504 -19.690 -51.371 1.00 57.88 203 ASP A C 1
ATOM 1518 O O . ASP A 1 203 ? 34.805 -19.662 -52.384 1.00 57.88 203 ASP A O 1
ATOM 1522 N N . ASP A 1 204 ? 36.758 -20.144 -51.301 1.00 47.44 204 ASP A N 1
ATOM 1523 C CA . ASP A 1 204 ? 37.684 -20.837 -52.199 1.00 47.44 204 ASP A CA 1
ATOM 1524 C C . ASP A 1 204 ? 38.193 -20.206 -53.523 1.00 47.44 204 ASP A C 1
ATOM 1526 O O . ASP A 1 204 ? 37.428 -19.838 -54.420 1.00 47.44 204 ASP A O 1
ATOM 1530 N N . PRO A 1 205 ? 39.537 -20.157 -53.715 1.00 43.78 205 PRO A N 1
ATOM 1531 C CA . PRO A 1 205 ? 40.134 -19.851 -55.004 1.00 43.78 205 PRO A CA 1
ATOM 1532 C C . PRO A 1 205 ? 39.717 -20.923 -56.009 1.00 43.78 205 PRO A C 1
ATOM 1534 O O . PRO A 1 205 ? 39.829 -22.120 -55.754 1.00 43.78 205 PRO A O 1
ATOM 1537 N N . ILE A 1 206 ? 39.283 -20.482 -57.186 1.00 45.75 206 ILE A N 1
ATOM 1538 C CA . ILE A 1 206 ? 39.130 -21.354 -58.347 1.00 45.75 206 ILE A CA 1
ATOM 1539 C C . ILE A 1 206 ? 40.502 -22.001 -58.587 1.00 45.75 206 ILE A C 1
ATOM 1541 O O . ILE A 1 206 ? 41.431 -21.315 -59.015 1.00 45.75 206 ILE A O 1
ATOM 1545 N N . GLU A 1 207 ? 40.649 -23.293 -58.276 1.00 42.69 207 GLU A N 1
ATOM 1546 C CA . GLU A 1 207 ? 41.798 -24.078 -58.726 1.00 42.69 207 GLU A CA 1
ATOM 1547 C C . GLU A 1 207 ? 41.874 -23.934 -60.251 1.00 42.69 207 GLU A C 1
ATOM 1549 O O . GLU A 1 207 ? 40.968 -24.351 -60.980 1.00 42.69 207 GLU A O 1
ATOM 1554 N N . GLU A 1 208 ? 42.936 -23.286 -60.735 1.00 47.81 208 GLU A N 1
ATOM 1555 C CA . GLU A 1 208 ? 43.263 -23.273 -62.155 1.00 47.81 208 GLU A CA 1
ATOM 1556 C C . GLU A 1 208 ? 43.339 -24.731 -62.639 1.00 47.81 208 GLU A C 1
ATOM 1558 O O . GLU A 1 208 ? 44.041 -25.543 -62.027 1.00 47.81 208 GLU A O 1
ATOM 1563 N N . PRO A 1 209 ? 42.627 -25.107 -63.716 1.00 46.69 209 PRO A N 1
ATOM 1564 C CA . PRO A 1 209 ? 42.736 -26.455 -64.241 1.00 46.69 209 PRO A CA 1
ATOM 1565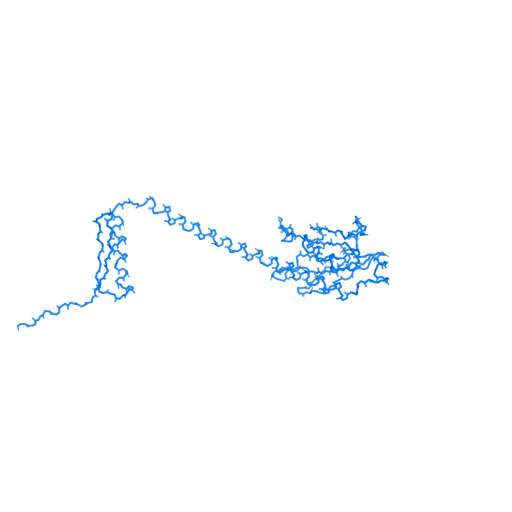 C C . PRO A 1 209 ? 44.166 -26.672 -64.748 1.00 46.69 209 PRO A C 1
ATOM 1567 O O . PRO A 1 209 ? 44.657 -25.916 -65.586 1.00 46.69 209 PRO A O 1
ATOM 1570 N N . TYR A 1 210 ? 44.817 -27.710 -64.218 1.00 45.50 210 TYR A N 1
ATOM 1571 C CA . TYR A 1 210 ? 46.088 -28.231 -64.713 1.00 45.50 210 TYR A CA 1
ATOM 1572 C C . TYR A 1 210 ? 46.047 -28.441 -66.240 1.00 45.50 210 TYR A C 1
ATOM 1574 O O . TYR A 1 210 ? 45.083 -29.018 -66.741 1.00 45.50 210 TYR A O 1
ATOM 1582 N N . GLU A 1 211 ? 47.115 -27.958 -66.893 1.00 43.41 211 GLU A N 1
ATOM 1583 C CA . GLU A 1 211 ? 47.606 -28.145 -68.282 1.00 43.41 211 GLU A CA 1
ATOM 1584 C C . GLU A 1 211 ? 46.724 -28.870 -69.319 1.00 43.41 211 GLU A C 1
ATOM 1586 O O . GLU A 1 211 ? 46.439 -30.080 -69.165 1.00 43.41 211 GLU A O 1
#

pLDDT: mean 77.49, std 14.98, range [42.69, 95.0]

Radius of gyration: 33.51 Å; chains: 1; bounding box: 71×44×97 Å

Secondary structure (DSSP, 8-state):
-PPPGGGGS--HHHHHHHHHH-SS--EEEEEETT--EEEEEEPTT----TTHHHHHHTSPPP-STT----EEEE-SSEEEEEEEEE-TTS-EEEEEEEEEEHHHHHHSPPPHHHHHHHHHHHHHHHHHHHHHHHHHHHHHHHHHHHHHHHHHHHHHHHS---HHHHHHHHHHHHHHHHHHHT-SEEEEEETTTTEEEEEE-------PPP-